Protein AF-A0A5J5S6F5-F1 (afdb_monomer)

Radius of gyration: 24.64 Å; Cα contacts (8 Å, |Δi|>4): 254; chains: 1; bounding box: 88×42×63 Å

Secondary structure (DSSP, 8-state):
----------------------PPPP----TTSHHHHHHHHHHHHS-HHHHHHHHS--B---EETTEE---B--EEETTT------HHHHTT-SB-TTT-PBPPSSS--EEE-HHHHHHHTTSS-HHHHHHTT-TT--S-HHHHHHHHHHHHHHHHHHTT-HHHHHHIIIIIIT-TT---SSHHHHHHHSHHHHHHHHHHHHHHHHHHHHHHHTS-HHHHHHTHHHHHHHHHHHHHHHHHHHHHHHHTTTS-HHHHHHHHHHHHHHHHHHT-

Mean predicted aligned error: 11.27 Å

pLDDT: mean 79.81, std 19.3, range [26.22, 96.88]

Nearest PDB structures (foldseek):
  4y32-assembly1_B-2  TM=2.565E-01  e=3.814E+00  Homo sapiens
  9ima-assembly1_A  TM=2.841E-01  e=5.193E+00  Homo sapiens
  4wnd-assembly1_A  TM=2.298E-01  e=2.802E+00  Homo sapiens
  6f09-assembly3_P  TM=2.539E-01  e=4.933E+00  Homo sapiens
  6y44-assembly1_A-2  TM=2.523E-01  e=6.060E+00  Homo sapiens

Organism: Gossypium barbadense (NCBI:txid3634)

InterPro domains:
  IPR013083 Zinc finger, RING/FYVE/PHD-type [G3DSA:3.30.40.10] (51-114)
  IPR044718 E3 ubiquitin-protein ligase HOS1 [PTHR47358] (17-271)

Solvent-accessible surface area (backbone atoms only — not comparable to full-atom values): 16143 Å² total; per-residue (Å²): 136,90,81,82,86,85,86,86,89,84,88,83,91,83,82,87,78,90,78,73,74,74,78,72,76,73,78,73,53,58,74,88,36,66,55,34,45,54,35,51,49,49,64,73,66,52,55,68,87,46,50,58,57,52,24,45,84,37,48,13,61,49,75,49,95,96,43,67,65,61,41,72,31,56,28,23,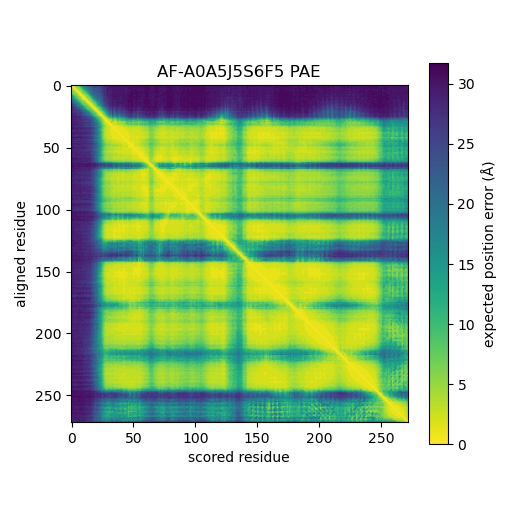29,67,72,73,65,50,45,39,38,25,80,76,51,50,78,77,47,61,47,40,85,83,79,58,52,64,52,62,89,73,89,81,36,63,40,75,31,67,58,52,37,27,36,75,29,43,70,37,64,59,70,61,60,54,66,75,66,49,84,81,79,67,86,52,71,67,56,54,28,52,53,40,45,47,47,51,51,50,43,23,55,76,68,76,38,48,64,60,56,43,45,38,46,61,67,45,36,60,35,88,81,74,77,55,92,50,69,60,59,37,47,70,40,33,54,63,54,57,54,52,44,52,54,52,52,50,52,51,50,53,55,52,50,52,55,49,69,75,45,55,72,81,55,38,63,74,38,46,71,56,52,53,50,49,51,52,45,49,51,51,53,45,53,43,48,55,51,53,59,64,71,45,79,87,61,67,67,70,66,51,51,56,48,52,52,51,47,53,52,45,54,57,60,70,75,109

Sequence (272 aa):
MEKHEINGPVYPSSSGSNGRTVRSPAHQPNFNSRAVQEALEHLASVDLSELFNEAKTEYCRATRDLRRCGRYVKYVLNSCGHASLCAECCQRCDLCPICRIPLASGNNRLQLRLFDECIDAGLISRRYGDIFQNKEDRDDPMNADVQRLYSFFDVSLENNLVSLVCHYVTDICMDETAVSSDAITALLLDEKVVKDWVKRKFKNITTELQQIYYLKVGEMEKSLCLLHKYSAYLASLSSILEVLESSFKGRPLAQLHDLHHLQESILKTKQV

Structure (mmCIF, N/CA/C/O backbone):
data_AF-A0A5J5S6F5-F1
#
_entry.id   AF-A0A5J5S6F5-F1
#
loop_
_atom_site.group_PDB
_atom_site.id
_atom_site.type_symbol
_atom_site.label_atom_id
_atom_site.label_alt_id
_atom_site.label_comp_id
_atom_site.label_asym_id
_atom_site.label_entity_id
_atom_site.label_seq_id
_atom_site.pdbx_PDB_ins_code
_atom_site.Cartn_x
_atom_site.Cartn_y
_atom_site.Cartn_z
_atom_site.occupancy
_atom_site.B_iso_or_equiv
_atom_site.auth_seq_id
_atom_site.auth_comp_id
_atom_site.auth_asym_id
_atom_site.auth_atom_id
_atom_site.pdbx_PDB_model_num
ATOM 1 N N . MET A 1 1 ? -70.159 3.761 -28.556 1.00 36.31 1 MET A N 1
ATOM 2 C CA . MET A 1 1 ? -68.829 4.281 -28.175 1.00 36.31 1 MET A CA 1
ATOM 3 C C . MET A 1 1 ? -68.754 4.238 -26.665 1.00 36.31 1 MET A C 1
ATOM 5 O O . MET A 1 1 ? -69.391 5.044 -26.001 1.00 36.31 1 MET A O 1
ATOM 9 N N . GLU A 1 2 ? -68.097 3.199 -26.162 1.00 33.22 2 GLU A N 1
ATOM 10 C CA . GLU A 1 2 ? -67.960 2.873 -24.744 1.00 33.22 2 GLU A CA 1
ATOM 11 C C . GLU A 1 2 ? -67.117 3.928 -24.012 1.00 33.22 2 GLU A C 1
ATOM 13 O O . GLU A 1 2 ? -66.059 4.337 -24.490 1.00 33.22 2 GLU A O 1
ATOM 18 N N . LYS A 1 3 ? -67.596 4.364 -22.845 1.00 32.88 3 LYS A N 1
ATOM 19 C CA . LYS A 1 3 ? -66.820 5.085 -21.834 1.00 32.88 3 LYS A CA 1
ATOM 20 C C . LYS A 1 3 ? -66.816 4.209 -20.588 1.00 32.88 3 LYS A C 1
ATOM 22 O O . LYS A 1 3 ? -67.867 4.018 -19.987 1.00 32.88 3 LYS A O 1
ATOM 27 N N . HIS A 1 4 ? -65.653 3.670 -20.244 1.00 34.34 4 HIS A N 1
ATOM 28 C CA . HIS A 1 4 ? -65.431 2.981 -18.978 1.00 34.34 4 HIS A CA 1
ATOM 29 C C . HIS A 1 4 ? -65.058 3.988 -17.880 1.00 34.34 4 HIS A C 1
ATOM 31 O O . HIS A 1 4 ? -64.278 4.914 -18.107 1.00 34.34 4 HIS A O 1
ATOM 37 N N . GLU A 1 5 ? -65.665 3.778 -16.712 1.00 35.16 5 GLU A N 1
ATOM 38 C CA . GLU A 1 5 ? -65.432 4.415 -15.408 1.00 35.16 5 GLU A CA 1
ATOM 39 C C . GLU A 1 5 ? -63.968 4.210 -14.937 1.00 35.16 5 GLU A C 1
ATOM 41 O O . GLU A 1 5 ? -63.253 3.383 -15.496 1.00 35.16 5 GLU A O 1
ATOM 46 N N . ILE A 1 6 ? -63.431 4.950 -13.954 1.00 36.12 6 ILE A N 1
ATOM 47 C CA . ILE A 1 6 ? -63.406 4.525 -12.537 1.00 36.12 6 ILE A CA 1
ATOM 48 C C . ILE A 1 6 ? -62.919 5.683 -11.623 1.00 36.12 6 ILE A C 1
ATOM 50 O O . ILE A 1 6 ? -61.866 6.273 -11.845 1.00 36.12 6 ILE A O 1
ATOM 54 N N . ASN A 1 7 ? -63.728 5.952 -10.591 1.00 33.31 7 ASN A N 1
ATOM 55 C CA . ASN A 1 7 ? -63.489 6.382 -9.195 1.00 33.31 7 ASN A CA 1
ATOM 56 C C . ASN A 1 7 ? -62.133 6.974 -8.721 1.00 33.31 7 ASN A C 1
ATOM 58 O O . ASN A 1 7 ? -61.094 6.321 -8.763 1.00 33.31 7 ASN A O 1
ATOM 62 N N . GLY A 1 8 ? -62.215 8.124 -8.033 1.00 29.28 8 GLY A N 1
ATOM 63 C CA . GLY A 1 8 ? -61.489 8.403 -6.768 1.00 29.28 8 GLY A CA 1
ATOM 64 C C . GLY A 1 8 ? -62.493 8.447 -5.590 1.00 29.28 8 GLY A C 1
ATOM 65 O O . GLY A 1 8 ? -63.655 8.122 -5.846 1.00 29.28 8 GLY A O 1
ATOM 66 N N . PRO A 1 9 ? -62.176 8.911 -4.352 1.00 41.16 9 PRO A N 1
ATOM 67 C CA . PRO A 1 9 ? -60.897 9.335 -3.739 1.00 41.16 9 PRO A CA 1
ATOM 68 C C . PRO A 1 9 ? -60.639 8.759 -2.297 1.00 41.16 9 PRO A C 1
ATOM 70 O O . PRO A 1 9 ? -61.436 7.974 -1.796 1.00 41.16 9 PRO A O 1
ATOM 73 N N . VAL A 1 10 ? -59.580 9.262 -1.614 1.00 29.80 10 VAL A N 1
ATOM 74 C CA . VAL A 1 10 ? -59.292 9.320 -0.136 1.00 29.80 10 VAL A CA 1
ATOM 75 C C . VAL A 1 10 ? -58.228 8.345 0.463 1.00 29.80 10 VAL A C 1
ATOM 77 O O . VAL A 1 10 ? -58.513 7.179 0.685 1.00 29.80 10 VAL A O 1
ATOM 80 N N . TYR A 1 11 ? -57.032 8.915 0.761 1.00 31.70 11 TYR A N 1
ATOM 81 C CA . TYR A 1 11 ? -56.017 8.757 1.862 1.00 31.70 11 TYR A CA 1
ATOM 82 C C . TYR A 1 11 ? -55.775 7.394 2.584 1.00 31.70 11 TYR A C 1
ATOM 84 O O . TYR A 1 11 ? -56.745 6.708 2.884 1.00 31.70 11 TYR A O 1
ATOM 92 N N . PRO A 1 12 ? -54.519 7.017 2.987 1.00 30.89 12 PRO A N 1
ATOM 93 C CA . PRO A 1 12 ? -53.763 7.727 4.045 1.00 30.89 12 PRO A CA 1
ATOM 94 C C . PRO A 1 12 ? -52.215 7.748 3.959 1.00 30.89 12 PRO A C 1
ATOM 96 O O . PRO A 1 12 ? -51.560 6.913 3.340 1.00 30.89 12 PRO A O 1
ATOM 99 N N . SER A 1 13 ? -51.625 8.701 4.686 1.00 39.12 13 SER A N 1
ATOM 100 C CA . SER A 1 13 ? -50.208 8.756 5.062 1.00 39.12 13 SER A CA 1
ATOM 101 C C . SER A 1 13 ? -49.802 7.531 5.890 1.00 39.12 13 SER A C 1
ATOM 103 O O . SER A 1 13 ? -50.490 7.193 6.851 1.00 39.12 13 SER A O 1
ATOM 105 N N . SER A 1 14 ? -48.660 6.904 5.595 1.00 30.67 14 SER A N 1
ATOM 106 C CA . SER A 1 14 ? -47.989 6.028 6.564 1.00 30.67 14 SER A CA 1
ATOM 107 C C . SER A 1 14 ? -46.482 5.908 6.342 1.00 30.67 14 SER A C 1
ATOM 109 O O . SER A 1 14 ? -45.956 5.862 5.234 1.00 30.67 14 SER A O 1
ATOM 111 N N . SER A 1 15 ? -45.828 5.928 7.493 1.00 30.50 15 SER A N 1
ATOM 112 C CA . SER A 1 15 ? -44.415 5.921 7.807 1.00 30.50 15 SER A CA 1
ATOM 113 C C . SER A 1 15 ? -43.695 4.616 7.462 1.00 30.50 15 SER A C 1
ATOM 115 O O . SER A 1 15 ? -44.260 3.540 7.603 1.00 30.50 15 SER A O 1
ATOM 117 N N . GLY A 1 16 ? -42.387 4.734 7.218 1.00 26.22 16 GLY A N 1
ATOM 118 C CA . GLY A 1 16 ? -41.387 3.808 7.755 1.00 26.22 16 GLY A CA 1
ATOM 119 C C . GLY A 1 16 ? -41.144 2.505 6.991 1.00 26.22 16 GLY A C 1
ATOM 120 O O . GLY A 1 16 ? -41.872 1.541 7.146 1.00 26.22 16 GLY A O 1
ATOM 121 N N . SER A 1 17 ? -39.988 2.418 6.333 1.00 29.58 17 SER A N 1
ATOM 122 C CA . SER A 1 17 ? -38.913 1.529 6.798 1.00 29.58 17 SER A CA 1
ATOM 123 C C . SER A 1 17 ? -37.670 1.759 5.941 1.00 29.58 17 SER A C 1
ATOM 125 O O . SER A 1 17 ? -37.588 1.300 4.802 1.00 29.58 17 SER A O 1
ATOM 127 N N . ASN A 1 18 ? -36.678 2.450 6.503 1.00 30.58 18 ASN A 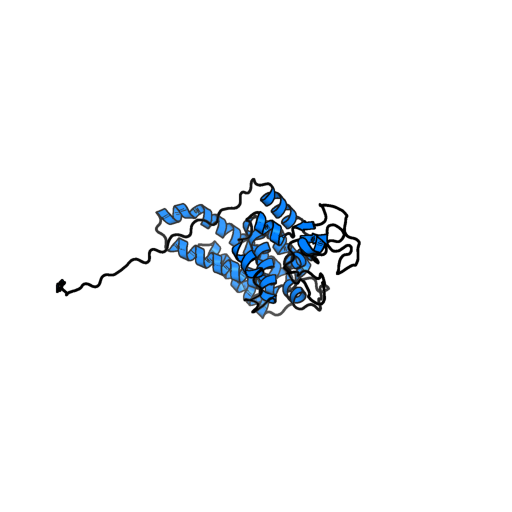N 1
ATOM 128 C CA . ASN A 1 18 ? -35.307 2.387 6.011 1.00 30.58 18 ASN A CA 1
ATOM 129 C C . ASN A 1 18 ? -34.773 0.978 6.294 1.00 30.58 18 ASN A C 1
ATOM 131 O O . ASN A 1 18 ? -34.094 0.744 7.292 1.00 30.58 18 ASN A O 1
ATOM 135 N N . GLY A 1 19 ? -35.096 0.034 5.414 1.00 28.14 19 GLY A N 1
ATOM 136 C CA . GLY A 1 19 ? -34.421 -1.251 5.334 1.00 28.14 19 GLY A CA 1
ATOM 137 C C . GLY A 1 19 ? -33.020 -1.036 4.776 1.00 28.14 19 GLY A C 1
ATOM 138 O O . GLY A 1 19 ? -32.766 -1.306 3.607 1.00 28.14 19 GLY A O 1
ATOM 139 N N . ARG A 1 20 ? -32.103 -0.511 5.597 1.00 34.47 20 ARG A N 1
ATOM 140 C CA . ARG A 1 20 ? -30.670 -0.624 5.322 1.00 34.47 20 ARG A CA 1
ATOM 141 C C . ARG A 1 20 ? -30.340 -2.109 5.408 1.00 34.47 20 ARG A C 1
ATOM 143 O O . ARG A 1 20 ? -30.185 -2.658 6.494 1.00 34.47 20 ARG A O 1
ATOM 150 N N . THR A 1 21 ? -30.275 -2.750 4.248 1.00 29.11 21 THR A N 1
ATOM 151 C CA . THR A 1 21 ? -29.628 -4.044 4.056 1.00 29.11 21 THR A CA 1
ATOM 152 C C . THR A 1 21 ? -28.298 -4.035 4.793 1.00 29.11 21 THR A C 1
ATOM 154 O O . THR A 1 21 ? -27.407 -3.242 4.476 1.00 29.11 21 THR A O 1
ATOM 157 N N . VAL A 1 22 ? -28.200 -4.906 5.796 1.00 31.80 22 VAL A N 1
ATOM 158 C CA . VAL A 1 22 ? -26.952 -5.315 6.433 1.00 31.80 22 VAL A CA 1
ATOM 159 C C . VAL A 1 22 ? -25.947 -5.575 5.313 1.00 31.80 22 VAL A C 1
ATOM 161 O O . VAL A 1 22 ? -26.209 -6.387 4.425 1.00 31.80 22 VAL A O 1
ATOM 164 N N . ARG A 1 23 ? -24.832 -4.831 5.304 1.00 33.69 23 ARG A N 1
ATOM 165 C CA . ARG A 1 23 ? -23.707 -5.104 4.404 1.00 33.69 23 ARG A CA 1
ATOM 166 C C . ARG A 1 23 ? -23.360 -6.582 4.566 1.00 33.69 23 ARG A C 1
ATOM 168 O O . ARG A 1 23 ? -22.991 -7.001 5.660 1.00 33.69 23 ARG A O 1
ATOM 175 N N . SER A 1 24 ? -23.487 -7.360 3.493 1.00 29.27 24 SER A N 1
ATOM 176 C CA . SER A 1 24 ? -22.908 -8.700 3.432 1.00 29.27 24 SER A CA 1
ATOM 177 C C . SER A 1 24 ? -21.438 -8.612 3.862 1.00 29.27 24 SER A C 1
ATOM 179 O O . SER A 1 24 ? -20.786 -7.616 3.514 1.00 29.27 24 SER A O 1
ATOM 181 N N . PRO A 1 25 ? -20.900 -9.596 4.605 1.00 39.78 25 PRO A N 1
ATOM 182 C CA . PRO A 1 25 ? -19.483 -9.596 4.932 1.00 39.78 25 PRO A CA 1
ATOM 183 C C . PRO A 1 25 ? -18.718 -9.501 3.615 1.00 39.78 25 PRO A C 1
ATOM 185 O O . PRO A 1 25 ? -19.010 -10.253 2.682 1.00 39.78 25 PRO A O 1
ATOM 188 N N . ALA A 1 26 ? -17.783 -8.556 3.509 1.00 52.00 26 ALA A N 1
ATOM 189 C CA . ALA A 1 26 ? -16.797 -8.610 2.440 1.00 52.00 26 ALA A CA 1
ATOM 190 C C . ALA A 1 26 ? -16.232 -10.037 2.435 1.00 52.00 26 ALA A C 1
ATOM 192 O O . ALA A 1 26 ? -15.874 -10.532 3.506 1.00 52.00 26 ALA A O 1
ATOM 193 N N . HIS A 1 27 ? -16.259 -10.716 1.282 1.00 55.97 27 HIS A N 1
ATOM 194 C CA . HIS A 1 27 ? -15.717 -12.066 1.144 1.00 55.97 27 HIS A CA 1
ATOM 195 C C . HIS A 1 27 ? -14.338 -12.092 1.803 1.00 55.97 27 HIS A C 1
ATOM 197 O O . HIS A 1 27 ? -13.428 -11.411 1.337 1.00 55.97 27 HIS A O 1
ATOM 203 N N . GLN A 1 28 ? -14.216 -12.797 2.931 1.00 68.94 28 GLN A N 1
ATOM 204 C CA . GLN A 1 28 ? -12.929 -12.919 3.596 1.00 68.94 28 GLN A CA 1
ATOM 205 C C . GLN A 1 28 ? -11.983 -13.666 2.651 1.00 68.94 28 GLN A C 1
ATOM 207 O O . GLN A 1 28 ? -12.412 -14.647 2.029 1.00 68.94 28 GLN A O 1
ATOM 212 N N . PRO A 1 29 ? -10.729 -13.210 2.506 1.00 78.94 29 PRO A N 1
ATOM 213 C CA . PRO A 1 29 ? -9.764 -13.890 1.661 1.00 78.94 29 PRO A CA 1
ATOM 214 C C . PRO A 1 29 ? -9.555 -15.319 2.167 1.00 78.94 29 PRO A C 1
ATOM 216 O O . PRO A 1 29 ? -9.569 -15.593 3.370 1.00 78.94 29 PRO A O 1
ATOM 219 N N . ASN A 1 30 ? -9.380 -16.257 1.238 1.00 85.56 30 ASN A N 1
ATOM 220 C CA . ASN A 1 30 ? -9.069 -17.632 1.596 1.00 85.56 30 ASN A CA 1
ATOM 221 C C . ASN A 1 30 ? -7.587 -17.722 1.980 1.00 85.56 30 ASN A C 1
ATOM 223 O O . ASN A 1 30 ? -6.736 -17.902 1.112 1.00 85.56 30 ASN A O 1
ATOM 227 N N . PHE A 1 31 ? -7.286 -17.624 3.275 1.00 85.31 31 PHE A N 1
ATOM 228 C CA . PHE A 1 31 ? -5.918 -17.689 3.809 1.00 85.31 31 PHE A CA 1
ATOM 229 C C . PHE A 1 31 ? -5.188 -19.015 3.545 1.00 85.31 31 PHE A C 1
ATOM 231 O O . PHE A 1 31 ? -3.964 -19.071 3.620 1.00 85.31 31 PHE A O 1
ATOM 238 N N . ASN A 1 32 ? -5.917 -20.073 3.179 1.00 87.88 32 ASN A N 1
ATOM 239 C CA . ASN A 1 32 ? -5.325 -21.342 2.749 1.00 87.88 32 ASN A CA 1
ATOM 240 C C . ASN A 1 32 ? -5.008 -21.369 1.247 1.00 87.88 32 ASN A C 1
ATOM 242 O O . ASN A 1 32 ? -4.489 -22.363 0.742 1.00 87.88 32 ASN A O 1
ATOM 246 N N . SER A 1 33 ? -5.369 -20.320 0.504 1.00 94.06 33 SER A N 1
ATOM 247 C CA . SER A 1 33 ? -5.043 -20.228 -0.912 1.00 94.06 33 SER A CA 1
ATOM 248 C C . SER A 1 33 ? -3.584 -19.836 -1.100 1.00 94.06 33 SER A C 1
ATOM 250 O O . SER A 1 33 ? -3.058 -18.955 -0.420 1.00 94.06 33 SER A O 1
ATOM 252 N N . ARG A 1 34 ? -2.958 -20.466 -2.094 1.00 93.69 34 ARG A N 1
ATOM 253 C CA . ARG A 1 34 ? -1.586 -20.170 -2.500 1.00 93.69 34 ARG A CA 1
ATOM 254 C C . ARG A 1 34 ? -1.394 -18.687 -2.839 1.00 93.69 34 ARG A C 1
ATOM 256 O O . ARG A 1 34 ? -0.420 -18.101 -2.401 1.00 93.69 34 ARG A O 1
ATOM 263 N N . ALA A 1 35 ? -2.363 -18.074 -3.522 1.00 92.88 35 ALA A N 1
ATOM 264 C CA . ALA A 1 35 ? -2.306 -16.661 -3.898 1.00 92.88 35 ALA A CA 1
ATOM 265 C C . ALA A 1 35 ? -2.219 -15.718 -2.684 1.00 92.88 35 ALA A C 1
ATOM 267 O O . ALA A 1 35 ? -1.455 -14.761 -2.709 1.00 92.88 35 ALA A O 1
ATOM 268 N N . VAL A 1 36 ? -2.970 -15.994 -1.609 1.00 94.75 36 VAL A N 1
ATOM 269 C CA . VAL A 1 36 ? -2.901 -15.189 -0.377 1.00 94.75 36 VAL A CA 1
ATOM 270 C C . VAL A 1 36 ? -1.560 -15.374 0.327 1.00 94.75 36 VAL A C 1
ATOM 272 O O . VAL A 1 36 ? -0.982 -14.394 0.784 1.00 94.75 36 VAL A O 1
ATOM 275 N N . GLN A 1 37 ? -1.056 -16.608 0.398 1.00 94.81 37 GLN A N 1
ATOM 276 C CA . GLN A 1 37 ? 0.232 -16.894 1.032 1.00 94.81 37 GLN A CA 1
ATOM 277 C C . GLN A 1 37 ? 1.390 -16.238 0.276 1.00 94.81 37 GLN A C 1
ATOM 279 O O . GLN A 1 37 ? 2.181 -15.539 0.896 1.00 94.81 37 GLN A O 1
ATOM 284 N N . GLU A 1 38 ? 1.436 -16.384 -1.051 1.00 95.25 38 GLU A N 1
ATOM 285 C CA . GLU A 1 38 ? 2.470 -15.779 -1.898 1.00 95.25 38 GLU A CA 1
ATOM 286 C C . GLU A 1 38 ? 2.435 -14.245 -1.829 1.00 95.25 38 GLU A C 1
ATOM 288 O O . GLU A 1 38 ? 3.484 -13.625 -1.682 1.00 95.25 38 GLU A O 1
ATOM 293 N N . ALA A 1 39 ? 1.250 -13.621 -1.851 1.00 96.44 39 ALA A N 1
ATOM 294 C CA . ALA A 1 39 ? 1.133 -12.165 -1.750 1.00 96.44 39 ALA A CA 1
ATOM 295 C C . ALA A 1 39 ? 1.558 -11.629 -0.370 1.00 96.44 39 ALA A C 1
ATOM 297 O O . ALA A 1 39 ? 2.207 -10.588 -0.285 1.00 96.44 39 ALA A O 1
ATOM 298 N N . LEU A 1 40 ? 1.209 -12.325 0.720 1.00 96.69 40 LEU A N 1
ATOM 299 C CA . LEU A 1 40 ? 1.629 -11.932 2.070 1.00 96.69 40 LEU A CA 1
ATOM 300 C C . LEU A 1 40 ? 3.122 -12.172 2.304 1.00 96.69 40 LEU A C 1
ATOM 302 O O . LEU A 1 40 ? 3.758 -11.354 2.961 1.00 96.69 40 LEU A O 1
ATOM 306 N N . GLU A 1 41 ? 3.678 -13.261 1.771 1.00 96.38 41 GLU A N 1
ATOM 307 C CA . GLU A 1 41 ? 5.116 -13.532 1.820 1.00 96.38 41 GLU A CA 1
ATOM 308 C C . GLU A 1 41 ? 5.887 -12.466 1.042 1.00 96.38 41 GLU A C 1
ATOM 310 O O . GLU A 1 41 ? 6.808 -11.869 1.593 1.00 96.38 41 GLU A O 1
ATOM 315 N N . HIS A 1 42 ? 5.446 -12.146 -0.178 1.00 95.75 42 HIS A N 1
ATOM 316 C CA . HIS A 1 42 ? 6.048 -11.087 -0.981 1.00 95.75 42 HIS A CA 1
ATOM 317 C C . HIS A 1 42 ? 5.953 -9.726 -0.282 1.00 95.75 42 HIS A C 1
ATOM 319 O O . HIS A 1 42 ? 6.958 -9.026 -0.197 1.00 95.75 42 HIS A O 1
ATOM 325 N N . LEU A 1 43 ? 4.798 -9.373 0.299 1.00 96.88 43 LEU A N 1
ATOM 326 C CA . LEU A 1 43 ? 4.663 -8.150 1.096 1.00 96.88 43 LEU A CA 1
ATOM 327 C C . LEU A 1 43 ? 5.611 -8.150 2.302 1.00 96.88 43 LEU A C 1
ATOM 329 O O . LEU A 1 43 ? 6.220 -7.129 2.587 1.00 96.88 43 LEU A O 1
ATOM 333 N N . ALA A 1 44 ? 5.758 -9.273 3.004 1.00 95.19 44 ALA A N 1
ATOM 334 C CA . ALA A 1 44 ? 6.630 -9.372 4.172 1.00 95.19 44 ALA A CA 1
ATOM 335 C C . ALA A 1 44 ? 8.129 -9.320 3.825 1.00 95.19 44 ALA A C 1
ATOM 337 O O . ALA A 1 44 ? 8.924 -8.911 4.670 1.00 95.19 44 ALA A O 1
ATOM 338 N N . SER A 1 45 ? 8.517 -9.739 2.615 1.00 94.75 45 SER A N 1
ATOM 339 C CA . SER A 1 45 ? 9.911 -9.779 2.155 1.00 94.75 45 SER A CA 1
ATOM 340 C C . SER A 1 45 ? 10.300 -8.642 1.208 1.00 94.75 45 SER A C 1
ATOM 342 O O . SER A 1 45 ? 11.432 -8.631 0.724 1.00 94.75 45 SER A O 1
ATOM 344 N N . VAL A 1 46 ? 9.373 -7.740 0.874 1.00 94.38 46 VAL A N 1
ATOM 345 C CA . VAL A 1 46 ? 9.636 -6.635 -0.053 1.00 94.38 46 VAL A CA 1
ATOM 346 C C . VAL A 1 46 ? 10.703 -5.706 0.524 1.00 94.38 46 VAL A C 1
ATOM 348 O O . VAL A 1 46 ? 10.703 -5.401 1.719 1.00 94.38 46 VAL A O 1
ATOM 351 N N . ASP A 1 47 ? 11.607 -5.236 -0.332 1.00 91.56 47 ASP A N 1
ATOM 352 C CA . ASP A 1 47 ? 12.499 -4.141 0.035 1.00 91.56 47 ASP A CA 1
ATOM 353 C C . ASP A 1 47 ? 11.648 -2.888 0.290 1.00 91.56 47 ASP A C 1
ATOM 355 O O . ASP A 1 47 ? 10.818 -2.499 -0.535 1.00 91.56 47 ASP A O 1
ATOM 359 N N . LEU A 1 48 ? 11.827 -2.248 1.444 1.00 89.19 48 LEU A N 1
ATOM 360 C CA . LEU A 1 48 ? 11.050 -1.068 1.823 1.00 89.19 48 LEU A CA 1
ATOM 361 C C . LEU A 1 48 ? 11.270 0.097 0.852 1.00 89.19 48 LEU A C 1
ATOM 363 O O . LEU A 1 48 ? 10.347 0.883 0.626 1.00 89.19 48 LEU A O 1
ATOM 367 N N . SER A 1 49 ? 12.450 0.164 0.226 1.00 85.31 49 SER A N 1
ATOM 368 C CA . SER A 1 49 ? 12.749 1.128 -0.836 1.00 85.31 49 SER A CA 1
ATOM 369 C C . SER A 1 49 ? 11.983 0.844 -2.134 1.00 85.31 49 SER A C 1
ATOM 371 O O . SER A 1 49 ? 11.791 1.741 -2.948 1.00 85.31 49 SER A O 1
ATOM 373 N N . GLU A 1 50 ? 11.457 -0.367 -2.310 1.00 89.44 50 GLU A N 1
ATOM 374 C CA . GLU A 1 50 ? 10.600 -0.733 -3.437 1.00 89.44 50 GLU A CA 1
ATOM 375 C C . GLU A 1 50 ? 9.106 -0.670 -3.085 1.00 89.44 50 GLU A C 1
ATOM 377 O O . GLU A 1 50 ? 8.266 -0.596 -3.981 1.00 89.44 50 GLU A O 1
ATOM 382 N N . LEU A 1 51 ? 8.729 -0.610 -1.802 1.00 92.38 51 LEU A N 1
ATOM 383 C CA . LEU A 1 51 ? 7.319 -0.557 -1.394 1.00 92.38 51 LEU A CA 1
ATOM 384 C C . LEU A 1 51 ? 6.602 0.697 -1.923 1.00 92.38 51 LEU A C 1
ATOM 386 O O . LEU A 1 51 ? 5.456 0.619 -2.379 1.00 92.38 51 LEU A O 1
ATOM 390 N N . PHE A 1 52 ? 7.267 1.858 -1.910 1.00 89.94 52 PHE A N 1
ATOM 391 C CA . PHE A 1 52 ? 6.688 3.065 -2.506 1.00 89.94 52 PHE A CA 1
ATOM 392 C C . PHE A 1 52 ? 6.649 2.977 -4.038 1.00 89.94 52 PHE A C 1
ATOM 394 O O . PHE A 1 52 ? 5.719 3.508 -4.650 1.00 89.94 52 PHE A O 1
ATOM 401 N N . ASN A 1 53 ? 7.608 2.283 -4.667 1.00 89.38 53 ASN A N 1
ATOM 402 C CA . ASN A 1 53 ? 7.563 2.013 -6.102 1.00 89.38 53 ASN A CA 1
ATOM 403 C C . ASN A 1 53 ? 6.350 1.145 -6.422 1.00 89.38 53 ASN A C 1
ATOM 405 O O . ASN A 1 53 ? 5.596 1.506 -7.318 1.00 89.38 53 ASN A O 1
ATOM 409 N N . GLU A 1 54 ? 6.092 0.081 -5.657 1.00 93.56 54 GLU A N 1
ATOM 410 C CA . GLU A 1 54 ? 4.898 -0.771 -5.756 1.00 93.56 54 GLU A CA 1
ATOM 411 C C . GLU A 1 54 ? 3.589 0.005 -5.556 1.00 93.56 54 GLU A C 1
ATOM 413 O O . GLU A 1 54 ? 2.605 -0.236 -6.263 1.00 93.56 54 GLU A O 1
ATOM 418 N N . ALA A 1 55 ? 3.579 0.996 -4.661 1.00 92.06 55 ALA A N 1
ATOM 419 C CA . ALA A 1 55 ? 2.438 1.890 -4.490 1.00 92.06 55 ALA A CA 1
ATOM 420 C C . ALA A 1 55 ? 2.246 2.839 -5.686 1.00 92.06 55 ALA A C 1
ATOM 422 O O . ALA A 1 55 ? 1.109 3.164 -6.029 1.00 92.06 55 ALA A O 1
ATOM 423 N N . LYS A 1 56 ? 3.326 3.254 -6.358 1.00 90.50 56 LYS A N 1
ATOM 424 C CA . LYS A 1 56 ? 3.271 4.197 -7.480 1.00 90.50 56 LYS A CA 1
ATOM 425 C C . LYS A 1 56 ? 2.557 3.608 -8.698 1.00 90.50 56 LYS A C 1
ATOM 427 O O . LYS A 1 56 ? 2.836 2.500 -9.182 1.00 90.50 56 LYS A O 1
ATOM 432 N N . THR A 1 57 ? 1.623 4.382 -9.237 1.00 88.88 57 THR A N 1
ATOM 433 C CA . THR A 1 57 ? 0.863 4.039 -10.434 1.00 88.88 57 THR A CA 1
ATOM 434 C C . THR A 1 57 ? 1.713 4.279 -11.675 1.00 88.88 57 THR A C 1
ATOM 436 O O . THR A 1 57 ? 1.976 5.415 -12.067 1.00 88.88 57 THR A O 1
ATOM 439 N N . GLU A 1 58 ? 2.087 3.196 -12.354 1.00 90.31 58 GLU A N 1
ATOM 440 C CA . GLU A 1 58 ? 2.848 3.269 -13.598 1.00 90.31 58 GLU A CA 1
ATOM 441 C C . GLU A 1 58 ? 1.959 3.083 -14.830 1.00 90.31 58 GLU A C 1
ATOM 443 O O . GLU A 1 58 ? 0.964 2.348 -14.835 1.00 90.31 58 GLU A O 1
ATOM 448 N N . TYR A 1 59 ? 2.346 3.757 -15.913 1.00 90.88 59 TYR A N 1
ATOM 449 C CA . TYR A 1 59 ? 1.621 3.745 -17.178 1.00 90.88 59 TYR A CA 1
ATOM 450 C C . TYR A 1 59 ? 2.513 3.286 -18.320 1.00 90.88 59 TYR A C 1
ATOM 452 O O . TYR A 1 59 ? 3.692 3.624 -18.410 1.00 90.88 59 TYR A O 1
ATOM 460 N N . CYS A 1 60 ? 1.908 2.551 -19.249 1.00 92.50 60 CYS A N 1
ATOM 461 C CA . CYS A 1 60 ? 2.594 1.946 -20.371 1.00 92.50 60 CYS A CA 1
ATOM 462 C C . CYS A 1 60 ? 3.257 3.026 -21.229 1.00 92.50 60 CYS A C 1
ATOM 464 O O . CYS A 1 60 ? 2.586 3.894 -21.803 1.00 92.50 60 CYS A O 1
ATOM 466 N N . ARG A 1 61 ? 4.582 2.921 -21.346 1.00 91.88 61 ARG A N 1
ATOM 467 C CA . ARG A 1 61 ? 5.452 3.870 -22.050 1.00 91.88 61 ARG A CA 1
ATOM 468 C C . ARG A 1 61 ? 5.670 3.505 -23.516 1.00 91.88 61 ARG A C 1
ATOM 470 O O . ARG A 1 61 ? 6.408 4.200 -24.208 1.00 91.88 61 ARG A O 1
ATOM 477 N N . ALA A 1 62 ? 5.016 2.451 -24.008 1.00 89.94 62 ALA A N 1
ATOM 478 C CA . ALA A 1 62 ? 5.066 2.089 -25.417 1.00 89.94 62 ALA A CA 1
ATOM 479 C C . ALA A 1 62 ? 4.559 3.245 -26.293 1.00 89.94 62 ALA A C 1
ATOM 481 O O . ALA A 1 62 ? 3.424 3.721 -26.150 1.00 89.94 62 ALA A O 1
ATOM 482 N N . THR A 1 63 ? 5.409 3.673 -27.218 1.00 81.19 63 THR A N 1
ATOM 483 C CA . THR A 1 63 ? 5.086 4.633 -28.272 1.00 81.19 63 THR A CA 1
ATOM 484 C C . THR A 1 63 ? 4.705 3.869 -29.532 1.00 81.19 63 THR A C 1
ATOM 486 O O . THR A 1 63 ? 5.530 3.125 -30.060 1.00 81.19 63 THR A O 1
ATOM 489 N N . ARG A 1 64 ? 3.480 4.051 -30.034 1.00 65.25 64 ARG A N 1
ATOM 490 C CA . ARG A 1 64 ? 3.068 3.525 -31.341 1.00 65.25 64 ARG A CA 1
ATOM 491 C C . ARG A 1 64 ? 2.497 4.663 -32.174 1.00 65.25 64 ARG A C 1
ATOM 493 O O . ARG A 1 64 ? 1.595 5.338 -31.694 1.00 65.25 64 ARG A O 1
ATOM 500 N N . ASP A 1 65 ? 3.007 4.875 -33.385 1.00 58.78 65 ASP A N 1
ATOM 501 C CA . ASP A 1 65 ? 2.429 5.784 -34.391 1.00 58.78 65 ASP A CA 1
ATOM 502 C C . ASP A 1 65 ? 1.939 7.126 -33.804 1.00 58.78 65 ASP A C 1
ATOM 504 O O . ASP A 1 65 ? 0.773 7.497 -33.927 1.00 58.78 65 ASP A O 1
ATOM 508 N N . LEU A 1 66 ? 2.829 7.822 -33.081 1.00 54.81 66 LEU A N 1
ATOM 509 C CA . LEU A 1 66 ? 2.596 9.125 -32.428 1.00 54.81 66 LEU A CA 1
ATOM 510 C C . LEU A 1 66 ? 1.591 9.140 -31.254 1.00 54.81 66 LEU A C 1
ATOM 512 O O . LEU A 1 66 ? 1.429 10.178 -30.614 1.00 54.81 66 LEU A O 1
ATOM 516 N N . ARG A 1 67 ? 0.967 8.010 -30.890 1.00 69.31 67 ARG A N 1
ATOM 517 C CA . ARG A 1 67 ? 0.118 7.885 -29.690 1.00 69.31 67 ARG A CA 1
ATOM 518 C C . ARG A 1 67 ? 0.794 7.012 -28.628 1.00 69.31 67 ARG A C 1
ATOM 520 O O . ARG A 1 67 ? 1.185 5.871 -28.872 1.00 69.31 67 ARG A O 1
ATOM 527 N N . ARG A 1 68 ? 0.926 7.541 -27.408 1.00 77.94 68 ARG A N 1
ATOM 528 C CA . ARG A 1 68 ? 1.354 6.748 -26.242 1.00 77.94 68 ARG A CA 1
ATOM 529 C C . ARG A 1 68 ? 0.218 5.814 -25.830 1.00 77.94 68 ARG A C 1
ATOM 531 O O . ARG A 1 68 ? -0.929 6.251 -25.765 1.00 77.94 68 ARG A O 1
ATOM 538 N N . CYS A 1 69 ? 0.535 4.553 -25.531 1.00 88.56 69 CYS A N 1
ATOM 539 C CA . CYS A 1 69 ? -0.451 3.596 -25.019 1.00 88.56 69 CYS A CA 1
ATOM 540 C C . CYS A 1 69 ? -1.088 4.116 -23.720 1.00 88.56 69 CYS A C 1
ATOM 542 O O . CYS A 1 69 ? -2.310 4.252 -23.628 1.00 88.56 69 CYS A O 1
ATOM 544 N N . GLY A 1 70 ? -0.258 4.452 -22.726 1.00 85.75 70 GLY A N 1
ATOM 545 C CA . GLY A 1 70 ? -0.703 5.102 -21.492 1.00 85.75 70 GLY A CA 1
ATOM 546 C C . GLY A 1 70 ? -1.783 4.327 -20.730 1.00 85.75 70 GLY A C 1
ATOM 547 O O . GLY A 1 70 ? -2.616 4.945 -20.070 1.00 85.75 70 GLY A O 1
ATOM 548 N N . ARG A 1 71 ? -1.844 2.998 -20.885 1.00 88.31 71 ARG A N 1
ATOM 549 C CA . ARG A 1 71 ? -2.659 2.113 -20.038 1.00 88.31 71 ARG A CA 1
ATOM 550 C C . ARG A 1 71 ? -1.926 1.836 -18.733 1.00 88.31 71 ARG A C 1
ATOM 552 O O . ARG A 1 71 ? -0.700 1.785 -18.748 1.00 88.31 71 ARG A O 1
ATOM 559 N N . TYR A 1 72 ? -2.668 1.619 -17.653 1.00 88.56 72 TYR A N 1
ATOM 560 C CA . TYR A 1 72 ? -2.105 1.193 -16.374 1.00 88.56 72 TYR A CA 1
ATOM 561 C C . TYR A 1 72 ? -1.265 -0.087 -16.528 1.00 88.56 72 TYR A C 1
ATOM 563 O O . TYR A 1 72 ? -1.616 -0.984 -17.306 1.00 88.56 72 TYR A O 1
ATOM 571 N N . VAL A 1 73 ? -0.142 -0.150 -15.816 1.00 92.44 73 VAL A N 1
ATOM 572 C CA . VAL A 1 73 ? 0.790 -1.277 -15.837 1.00 92.44 73 VAL A CA 1
ATOM 573 C C . VAL A 1 73 ? 0.654 -2.082 -14.550 1.00 92.44 73 VAL A C 1
ATOM 575 O O . VAL A 1 73 ? 1.042 -1.626 -13.479 1.00 92.44 73 VAL A O 1
ATOM 578 N N . LYS A 1 74 ? 0.139 -3.306 -14.699 1.00 93.19 74 LYS A N 1
ATOM 579 C CA . LYS A 1 74 ? -0.024 -4.291 -13.616 1.00 93.19 74 LYS A CA 1
ATOM 580 C C . LYS A 1 74 ? 1.205 -5.159 -13.372 1.00 93.19 74 LYS A C 1
ATOM 582 O O . LYS A 1 74 ? 1.226 -5.942 -12.436 1.00 93.19 74 LYS A O 1
ATOM 587 N N . TYR A 1 75 ? 2.189 -5.088 -14.265 1.00 94.06 75 TYR A N 1
ATOM 588 C CA . TYR A 1 75 ? 3.273 -6.058 -14.333 1.00 94.06 75 TYR A CA 1
ATOM 589 C C . TYR A 1 75 ? 4.630 -5.370 -14.404 1.00 94.06 75 TYR A C 1
ATOM 591 O O . TYR A 1 75 ? 4.777 -4.349 -15.079 1.00 94.06 75 TYR A O 1
ATOM 599 N N . VAL A 1 76 ? 5.634 -5.975 -13.788 1.00 94.38 76 VAL A N 1
ATOM 600 C CA . VAL A 1 76 ? 7.044 -5.647 -14.001 1.00 94.38 76 VAL A CA 1
ATOM 601 C C . VAL A 1 76 ? 7.644 -6.554 -15.066 1.00 94.38 76 VAL A C 1
ATOM 603 O O . VAL A 1 76 ? 7.201 -7.682 -15.281 1.00 94.38 76 VAL A O 1
ATOM 606 N N . LEU A 1 77 ? 8.651 -6.045 -15.775 1.00 94.44 77 LEU A N 1
ATOM 607 C CA . LEU A 1 77 ? 9.415 -6.835 -16.735 1.00 94.44 77 LEU A CA 1
ATOM 608 C C . LEU A 1 77 ? 10.429 -7.716 -16.001 1.00 94.44 77 LEU A C 1
ATOM 610 O O . LEU A 1 77 ? 11.344 -7.188 -15.374 1.00 94.44 77 LEU A O 1
ATOM 614 N N . ASN A 1 78 ? 10.360 -9.035 -16.177 1.00 93.19 78 ASN A N 1
ATOM 615 C CA . ASN A 1 78 ? 11.274 -9.978 -15.509 1.00 93.19 78 ASN A CA 1
ATOM 616 C C . ASN A 1 78 ? 12.755 -9.730 -15.845 1.00 93.19 78 ASN A C 1
ATOM 618 O O . ASN A 1 78 ? 13.640 -10.064 -15.069 1.00 93.19 78 ASN A O 1
ATOM 622 N N . SER A 1 79 ? 13.039 -9.131 -17.005 1.00 92.56 79 SER A N 1
ATOM 623 C CA . SER A 1 79 ? 14.403 -8.823 -17.443 1.00 92.56 79 SER A CA 1
ATOM 624 C C . SER A 1 79 ? 15.076 -7.703 -16.647 1.00 92.56 79 SER A C 1
ATOM 626 O O . SER A 1 79 ? 16.298 -7.598 -16.684 1.00 92.56 79 SER A O 1
ATOM 628 N N . CYS A 1 80 ? 14.309 -6.799 -16.027 1.00 93.12 80 CYS A N 1
ATOM 629 C CA . CYS A 1 80 ? 14.878 -5.592 -15.417 1.00 93.12 80 CYS A CA 1
ATOM 630 C C . CYS A 1 80 ? 14.052 -4.943 -14.296 1.00 93.12 80 CYS A C 1
ATOM 632 O O . CYS A 1 80 ? 14.384 -3.829 -13.908 1.00 93.12 80 CYS A O 1
ATOM 634 N N . GLY A 1 81 ? 12.953 -5.549 -13.844 1.00 92.31 81 GLY A N 1
ATOM 635 C CA . GLY A 1 81 ? 12.097 -5.033 -12.768 1.00 92.31 81 GLY A CA 1
ATOM 636 C C . GLY A 1 81 ? 11.223 -3.824 -13.130 1.00 92.31 81 GLY A C 1
ATOM 637 O O . GLY A 1 81 ? 10.359 -3.435 -12.361 1.00 92.31 81 GLY A O 1
ATOM 638 N N . HIS A 1 82 ? 11.372 -3.222 -14.313 1.00 94.00 82 HIS A N 1
ATOM 639 C CA . HIS A 1 82 ? 10.635 -1.999 -14.643 1.00 94.00 82 HIS A CA 1
ATOM 640 C C . HIS A 1 82 ? 9.161 -2.249 -14.999 1.00 94.00 82 HIS A C 1
ATOM 642 O O . HIS A 1 82 ? 8.860 -2.930 -15.986 1.00 94.00 82 HIS A O 1
ATOM 648 N N . ALA A 1 83 ? 8.243 -1.564 -14.314 1.00 94.44 83 ALA A N 1
ATOM 649 C CA . ALA A 1 83 ? 6.821 -1.470 -14.662 1.00 94.44 83 ALA A CA 1
ATOM 650 C C . ALA A 1 83 ? 6.576 -0.491 -15.832 1.00 94.44 83 ALA A C 1
ATOM 652 O O . ALA A 1 83 ? 5.975 0.569 -15.692 1.00 94.44 83 ALA A O 1
ATOM 653 N N . SER A 1 84 ? 7.074 -0.822 -17.025 1.00 93.69 84 SER A N 1
ATOM 654 C CA . SER A 1 84 ? 7.120 0.122 -18.161 1.00 93.69 84 SER A CA 1
ATOM 655 C C . SER A 1 84 ? 6.169 -0.193 -19.320 1.00 93.69 84 SER A C 1
ATOM 657 O O . SER A 1 84 ? 5.913 0.674 -20.164 1.00 93.69 84 SER A O 1
ATOM 659 N N . LEU A 1 85 ? 5.635 -1.415 -19.388 1.00 93.62 85 LEU A N 1
ATOM 660 C CA . LEU A 1 85 ? 4.828 -1.914 -20.503 1.00 93.62 85 LEU A CA 1
ATOM 661 C C . LEU A 1 85 ? 3.598 -2.665 -19.985 1.00 93.62 85 LEU A C 1
ATOM 663 O O . LEU A 1 85 ? 3.697 -3.475 -19.072 1.00 93.62 85 LEU A O 1
ATOM 667 N N . CYS A 1 86 ? 2.436 -2.445 -20.606 1.00 92.25 86 CYS A N 1
ATOM 668 C CA . CYS A 1 86 ? 1.276 -3.309 -20.373 1.00 92.25 86 CYS A CA 1
ATOM 669 C C . CYS A 1 86 ? 1.459 -4.671 -21.070 1.00 92.25 86 CYS A C 1
ATOM 671 O O . CYS A 1 86 ? 2.273 -4.792 -21.990 1.00 92.25 86 CYS A O 1
ATOM 673 N N . ALA A 1 87 ? 0.653 -5.668 -20.687 1.00 91.06 87 ALA A N 1
ATOM 674 C CA . ALA A 1 87 ? 0.748 -7.035 -21.210 1.00 91.06 87 ALA A CA 1
ATOM 675 C C . ALA A 1 87 ? 0.724 -7.108 -22.748 1.00 91.06 87 ALA A C 1
ATOM 677 O O . ALA A 1 87 ? 1.544 -7.797 -23.350 1.00 91.06 87 ALA A O 1
ATOM 678 N N . GLU A 1 88 ? -0.150 -6.333 -23.396 1.00 90.94 88 GLU A N 1
ATOM 679 C CA . GLU A 1 88 ? -0.238 -6.283 -24.861 1.00 90.94 88 GLU A CA 1
ATOM 680 C C . GLU A 1 88 ? 0.990 -5.640 -25.517 1.00 90.94 88 GLU A C 1
ATOM 682 O O . GLU A 1 88 ? 1.474 -6.120 -26.541 1.00 90.94 88 GLU A O 1
ATOM 687 N N . CYS A 1 89 ? 1.502 -4.540 -24.957 1.00 91.19 89 CYS A N 1
ATOM 688 C CA . CYS A 1 89 ? 2.654 -3.845 -25.529 1.00 91.19 89 CYS A CA 1
ATOM 689 C C . CYS A 1 89 ? 3.961 -4.605 -25.290 1.00 91.19 89 CYS A C 1
ATOM 691 O O . CYS A 1 89 ? 4.833 -4.559 -26.150 1.00 91.19 89 CYS A O 1
ATOM 693 N N . CYS A 1 90 ? 4.078 -5.343 -24.182 1.00 91.19 90 CYS A N 1
ATOM 694 C CA . CYS A 1 90 ? 5.229 -6.202 -23.908 1.00 91.19 90 CYS A CA 1
ATOM 695 C C . CYS A 1 90 ? 5.475 -7.196 -25.050 1.00 91.19 90 CYS A C 1
ATOM 697 O O . CYS A 1 90 ? 6.611 -7.362 -25.476 1.00 91.19 90 CYS A O 1
ATOM 699 N N . GLN A 1 91 ? 4.412 -7.758 -25.637 1.00 88.81 91 GLN A N 1
ATOM 700 C CA . GLN A 1 91 ? 4.525 -8.701 -26.755 1.00 88.81 91 GLN A CA 1
ATOM 701 C C . GLN A 1 91 ? 5.084 -8.091 -28.046 1.00 88.81 91 GLN A C 1
ATOM 703 O O . GLN A 1 91 ? 5.536 -8.823 -28.918 1.00 88.81 91 GLN A O 1
ATOM 708 N N . ARG A 1 92 ? 5.048 -6.762 -28.182 1.00 87.62 92 ARG A N 1
ATOM 709 C CA . ARG A 1 92 ? 5.400 -6.042 -29.418 1.00 87.62 92 ARG A CA 1
ATOM 710 C C . ARG A 1 92 ? 6.680 -5.223 -29.284 1.00 87.62 92 ARG A C 1
ATOM 712 O O . ARG A 1 92 ? 7.083 -4.574 -30.242 1.00 87.62 92 ARG A O 1
ATOM 719 N N . CYS A 1 93 ? 7.264 -5.193 -28.092 1.00 88.06 93 CYS A N 1
ATOM 720 C CA . CYS A 1 93 ? 8.514 -4.508 -27.820 1.00 88.06 93 CYS A CA 1
ATOM 721 C C . CYS A 1 93 ? 9.620 -5.542 -27.624 1.00 88.06 93 CYS A C 1
ATOM 723 O O . CYS A 1 93 ? 9.397 -6.577 -26.998 1.00 88.06 93 CYS A O 1
ATOM 725 N N . ASP A 1 94 ? 10.820 -5.214 -28.093 1.00 90.38 94 ASP A N 1
ATOM 726 C CA . ASP A 1 94 ? 12.011 -6.049 -27.895 1.00 90.38 94 ASP A CA 1
ATOM 727 C C . ASP A 1 94 ? 12.900 -5.520 -26.766 1.00 90.38 94 ASP A C 1
ATOM 729 O O . ASP A 1 94 ? 13.672 -6.269 -26.176 1.00 90.38 94 ASP A O 1
ATOM 733 N N . LEU A 1 95 ? 12.766 -4.232 -26.430 1.00 91.94 95 LEU A N 1
ATOM 734 C CA . LEU A 1 95 ? 13.560 -3.543 -25.415 1.00 91.94 95 LEU A CA 1
ATOM 735 C C . LEU A 1 95 ? 12.654 -2.859 -24.386 1.00 91.94 95 LEU A C 1
ATOM 737 O O . LEU A 1 95 ? 11.580 -2.352 -24.723 1.00 91.94 95 LEU A O 1
ATOM 741 N N . CYS A 1 96 ? 13.127 -2.768 -23.143 1.00 93.19 96 CYS A N 1
ATOM 742 C CA . CYS A 1 96 ? 12.494 -1.936 -22.122 1.00 93.19 96 CYS A CA 1
ATOM 743 C C . CYS A 1 96 ? 12.529 -0.442 -22.530 1.00 93.19 96 CYS A C 1
ATOM 745 O O . CYS A 1 96 ? 13.611 0.083 -22.808 1.00 93.19 96 CYS A O 1
ATOM 747 N N . PRO A 1 97 ? 11.397 0.291 -22.513 1.00 92.19 97 PRO A N 1
ATOM 748 C CA . PRO A 1 97 ? 11.366 1.725 -22.820 1.00 92.19 97 PRO A CA 1
ATOM 749 C C . PRO A 1 97 ? 12.151 2.609 -21.843 1.00 92.19 97 PRO A C 1
ATOM 751 O O . PRO A 1 97 ? 12.453 3.748 -22.187 1.00 92.19 97 PRO A O 1
ATOM 754 N N . ILE A 1 98 ? 12.438 2.112 -20.634 1.00 92.50 98 ILE A N 1
ATOM 755 C CA . ILE A 1 98 ? 13.156 2.857 -19.591 1.00 92.50 98 ILE A CA 1
ATOM 756 C C . ILE A 1 98 ? 14.662 2.619 -19.718 1.00 92.50 98 ILE A C 1
ATOM 758 O O . ILE A 1 98 ? 15.408 3.546 -20.011 1.00 92.50 98 ILE A O 1
ATOM 762 N N . CYS A 1 99 ? 15.109 1.372 -19.556 1.00 95.06 99 CYS A N 1
ATOM 763 C CA . CYS A 1 99 ? 16.534 1.042 -19.463 1.00 95.06 99 CYS A CA 1
ATOM 764 C C . CYS A 1 99 ? 17.131 0.399 -20.722 1.00 95.06 99 CYS A C 1
ATOM 766 O O . CYS A 1 99 ? 18.311 0.071 -20.731 1.00 95.06 99 CYS A O 1
ATOM 768 N N . ARG A 1 100 ? 16.332 0.180 -21.777 1.00 94.00 100 ARG A N 1
ATOM 769 C CA . ARG A 1 100 ? 16.749 -0.449 -23.048 1.00 94.00 100 ARG A CA 1
ATOM 770 C C . ARG A 1 100 ? 17.276 -1.890 -22.940 1.00 94.00 100 ARG A C 1
ATOM 772 O O . ARG A 1 100 ? 17.708 -2.425 -23.954 1.00 94.00 100 ARG A O 1
ATOM 779 N N . ILE A 1 101 ? 17.196 -2.542 -21.777 1.00 95.12 101 ILE A N 1
ATOM 780 C CA . ILE A 1 101 ? 17.548 -3.965 -21.621 1.00 95.12 101 ILE A CA 1
ATOM 781 C C . ILE A 1 101 ? 16.636 -4.829 -22.519 1.00 95.12 101 ILE A C 1
ATOM 783 O O . ILE A 1 101 ? 15.422 -4.573 -22.548 1.00 95.12 101 ILE A O 1
ATOM 787 N N . PRO A 1 102 ? 17.185 -5.827 -23.245 1.00 93.00 102 PRO A N 1
ATOM 788 C CA . PRO A 1 102 ? 16.399 -6.756 -24.048 1.00 93.00 102 PRO A CA 1
ATOM 789 C C . PRO A 1 102 ? 15.389 -7.538 -23.215 1.00 93.00 102 PRO A C 1
ATOM 791 O O . PRO A 1 102 ? 15.691 -8.034 -22.130 1.00 93.00 102 PRO A O 1
ATOM 794 N N . LEU A 1 103 ? 14.179 -7.658 -23.742 1.00 90.62 103 LEU A N 1
ATOM 795 C CA . LEU A 1 103 ? 13.114 -8.414 -23.106 1.00 90.62 103 LEU A CA 1
ATOM 796 C C . LEU A 1 103 ? 13.287 -9.906 -23.408 1.00 90.62 103 LEU A C 1
ATOM 798 O O . LEU A 1 103 ? 13.602 -10.280 -24.535 1.00 90.62 103 LEU A O 1
ATOM 802 N N . ALA A 1 104 ? 13.035 -10.760 -22.414 1.00 82.25 104 ALA A N 1
ATOM 803 C CA . ALA A 1 104 ? 13.119 -12.209 -22.585 1.00 82.25 104 ALA A CA 1
ATOM 804 C C . ALA A 1 104 ? 12.177 -12.706 -23.699 1.00 82.25 104 ALA A C 1
ATOM 806 O O . ALA A 1 104 ? 11.070 -12.190 -23.865 1.00 82.25 104 ALA A O 1
ATOM 807 N N . SER A 1 105 ? 12.598 -13.729 -24.440 1.00 75.31 105 SER A N 1
ATOM 808 C CA . SER A 1 105 ? 11.773 -14.380 -25.462 1.00 75.31 105 SER A CA 1
ATOM 809 C C . SER A 1 105 ? 10.840 -15.409 -24.810 1.00 75.31 105 SER A C 1
ATOM 811 O O . SER A 1 105 ? 11.308 -16.287 -24.089 1.00 75.31 105 SER A O 1
ATOM 813 N N . GLY A 1 106 ? 9.528 -15.339 -25.067 1.00 71.31 106 GLY A N 1
ATOM 814 C CA . GLY A 1 106 ? 8.548 -16.352 -24.632 1.00 71.31 106 GLY A CA 1
ATOM 815 C C . GLY A 1 106 ? 7.441 -15.833 -23.707 1.00 71.31 106 GLY A C 1
ATOM 816 O O . GLY A 1 106 ? 7.150 -14.642 -23.679 1.00 71.31 106 GLY A O 1
ATOM 817 N N . ASN A 1 107 ? 6.796 -16.738 -22.960 1.00 72.12 107 ASN A N 1
ATOM 818 C CA . ASN A 1 107 ? 5.621 -16.420 -22.130 1.00 72.12 107 ASN A CA 1
ATOM 819 C C . ASN A 1 107 ? 5.967 -15.870 -20.734 1.00 72.12 107 ASN A C 1
ATOM 821 O O . ASN A 1 107 ? 5.111 -15.269 -20.094 1.00 72.12 107 ASN A O 1
ATOM 825 N N . ASN A 1 108 ? 7.208 -16.028 -20.263 1.00 82.06 108 ASN A N 1
ATOM 826 C CA . ASN A 1 108 ? 7.630 -15.618 -18.917 1.00 82.06 108 ASN A CA 1
ATOM 827 C C . ASN A 1 108 ? 8.301 -14.229 -18.903 1.00 82.06 108 ASN A C 1
ATOM 829 O O . ASN A 1 108 ? 9.433 -14.072 -18.445 1.00 82.06 108 ASN A O 1
ATOM 833 N N . ARG A 1 109 ? 7.637 -13.225 -19.487 1.00 86.88 109 ARG A N 1
ATOM 834 C CA . ARG A 1 109 ? 8.191 -11.859 -19.645 1.00 86.88 109 ARG A CA 1
ATOM 835 C C . ARG A 1 109 ? 7.793 -10.906 -18.527 1.00 86.88 109 ARG A C 1
ATOM 837 O O . ARG A 1 109 ? 8.425 -9.863 -18.366 1.00 86.88 109 ARG A O 1
ATOM 844 N N . LEU A 1 110 ? 6.721 -11.243 -17.825 1.00 92.25 110 LEU A N 1
ATOM 845 C CA . LEU A 1 110 ? 6.016 -10.359 -16.919 1.00 92.25 110 LEU A CA 1
ATOM 846 C C . LEU A 1 110 ? 5.755 -11.078 -15.603 1.00 92.25 110 LEU A C 1
ATOM 848 O O . LEU A 1 110 ? 5.338 -12.235 -15.611 1.00 92.25 110 LEU A O 1
ATOM 852 N N . GLN A 1 111 ? 5.936 -10.353 -14.510 1.00 93.00 111 GLN A N 1
ATOM 853 C CA . GLN A 1 111 ? 5.513 -10.737 -13.170 1.00 93.00 111 GLN A CA 1
ATOM 854 C C . GLN A 1 111 ? 4.519 -9.691 -12.671 1.00 93.00 111 GLN A C 1
ATOM 856 O O . GLN A 1 111 ? 4.636 -8.512 -13.012 1.00 93.00 111 GLN A O 1
ATOM 861 N N . LEU A 1 112 ? 3.489 -10.132 -11.948 1.00 93.94 112 LEU A N 1
ATOM 862 C CA . LEU A 1 112 ? 2.481 -9.233 -11.397 1.00 93.94 112 LEU A CA 1
ATOM 863 C C . LEU A 1 112 ? 3.128 -8.333 -10.335 1.00 93.94 112 LEU A C 1
ATOM 865 O O . LEU A 1 112 ? 4.080 -8.720 -9.671 1.00 93.94 112 LEU A O 1
ATOM 869 N N . ARG A 1 113 ? 2.657 -7.095 -10.236 1.00 95.19 113 ARG A N 1
ATOM 870 C CA . ARG A 1 113 ? 3.095 -6.163 -9.196 1.00 95.19 113 ARG A CA 1
ATOM 871 C C . ARG A 1 113 ? 2.438 -6.508 -7.875 1.00 95.19 113 ARG A C 1
ATOM 873 O O . ARG A 1 113 ? 1.289 -6.945 -7.875 1.00 95.19 113 ARG A O 1
ATOM 880 N N . LEU A 1 114 ? 3.108 -6.221 -6.764 1.00 95.75 114 LEU A N 1
ATOM 881 C CA . LEU A 1 114 ? 2.650 -6.590 -5.425 1.00 95.75 114 LEU A CA 1
ATOM 882 C C . LEU A 1 114 ? 1.255 -6.023 -5.116 1.00 95.75 114 LEU A C 1
ATOM 884 O O . LEU A 1 114 ? 0.415 -6.695 -4.516 1.00 95.75 114 LEU A O 1
ATOM 888 N N . PHE A 1 115 ? 0.966 -4.801 -5.575 1.00 94.62 115 PHE A N 1
ATOM 889 C CA . PHE A 1 115 ? -0.361 -4.206 -5.399 1.00 94.62 115 PHE A CA 1
ATOM 890 C C . PHE A 1 115 ? -1.451 -5.015 -6.119 1.00 94.62 115 PHE A C 1
ATOM 892 O O . PHE A 1 115 ? -2.507 -5.298 -5.551 1.00 94.62 115 PHE A O 1
ATOM 899 N N . ASP A 1 116 ? -1.197 -5.401 -7.370 1.00 94.00 116 ASP A N 1
ATOM 900 C CA . ASP A 1 116 ? -2.129 -6.192 -8.168 1.00 94.00 116 ASP A CA 1
ATOM 901 C C . ASP A 1 116 ? -2.206 -7.654 -7.667 1.00 94.00 116 ASP A C 1
ATOM 903 O O . ASP A 1 116 ? -3.290 -8.234 -7.684 1.00 94.00 116 ASP A O 1
ATOM 907 N N . GLU A 1 117 ? -1.121 -8.222 -7.124 1.00 95.19 117 GLU A N 1
ATOM 908 C CA . GLU A 1 117 ? -1.119 -9.520 -6.424 1.00 95.19 117 GLU A CA 1
ATOM 909 C C . GLU A 1 117 ? -2.047 -9.503 -5.207 1.00 95.19 117 GLU A C 1
ATOM 911 O O . GLU A 1 117 ? -2.885 -10.391 -5.043 1.00 95.19 117 GLU A O 1
ATOM 916 N N . CYS A 1 118 ? -1.972 -8.454 -4.386 1.00 95.25 118 CYS A N 1
ATOM 917 C CA . CYS A 1 118 ? -2.861 -8.277 -3.240 1.00 95.25 118 CYS A CA 1
ATOM 918 C C . CYS A 1 118 ? -4.338 -8.142 -3.655 1.00 95.25 118 CYS A C 1
ATOM 920 O O . CYS A 1 118 ? -5.230 -8.612 -2.942 1.00 95.25 118 CYS A O 1
ATOM 922 N N . ILE A 1 119 ? -4.621 -7.516 -4.804 1.00 92.88 119 ILE A N 1
ATOM 923 C CA . ILE A 1 119 ? -5.978 -7.436 -5.370 1.00 92.88 119 ILE A CA 1
ATOM 924 C C . ILE A 1 119 ? -6.457 -8.822 -5.819 1.00 92.88 119 ILE A C 1
ATOM 926 O O . ILE A 1 119 ? -7.572 -9.221 -5.474 1.00 92.88 119 ILE A O 1
ATOM 930 N N . ASP A 1 120 ? -5.636 -9.558 -6.571 1.00 92.38 120 ASP A N 1
ATOM 931 C CA . ASP A 1 120 ? -5.988 -10.885 -7.089 1.00 92.38 120 ASP A CA 1
ATOM 932 C C . ASP A 1 120 ? -6.152 -11.918 -5.960 1.00 92.38 120 ASP A C 1
ATOM 934 O O . ASP A 1 120 ? -7.038 -12.772 -6.028 1.00 92.38 120 ASP A O 1
ATOM 938 N N . ALA A 1 121 ? -5.386 -11.782 -4.874 1.00 93.94 121 ALA A N 1
ATOM 939 C CA . ALA A 1 121 ? -5.531 -12.567 -3.649 1.00 93.94 121 ALA A CA 1
ATOM 940 C C . ALA A 1 121 ? -6.762 -12.180 -2.799 1.00 93.94 121 ALA A C 1
ATOM 942 O O . ALA A 1 121 ? -7.115 -12.887 -1.854 1.00 93.94 121 ALA A O 1
ATOM 943 N N . GLY A 1 122 ? -7.427 -11.061 -3.107 1.00 92.50 122 GLY A N 1
ATOM 944 C CA . GLY A 1 122 ? -8.561 -10.545 -2.334 1.00 92.50 122 GLY A CA 1
ATOM 945 C C . GLY A 1 122 ? -8.178 -9.895 -1.000 1.00 92.50 122 GLY A C 1
ATOM 946 O O . GLY A 1 122 ? -9.054 -9.664 -0.168 1.00 92.50 122 GLY A O 1
ATOM 947 N N . LEU A 1 123 ? -6.893 -9.589 -0.794 1.00 93.31 123 LEU A N 1
ATOM 948 C CA . LEU A 1 123 ? -6.392 -8.838 0.363 1.00 93.31 123 LEU A CA 1
ATOM 949 C C . LEU A 1 123 ? -6.743 -7.349 0.253 1.00 93.31 123 LEU A C 1
ATOM 951 O O . LEU A 1 123 ? -7.027 -6.700 1.256 1.00 93.31 123 LEU A O 1
ATOM 955 N N . ILE A 1 124 ? -6.786 -6.819 -0.973 1.00 92.38 124 ILE A N 1
ATOM 956 C CA . ILE A 1 124 ? -7.254 -5.461 -1.269 1.00 92.38 124 ILE A CA 1
ATOM 957 C C . ILE A 1 124 ? -8.553 -5.550 -2.073 1.00 92.38 124 ILE A C 1
ATOM 959 O O . ILE A 1 124 ? -8.692 -6.327 -3.017 1.00 92.38 124 ILE A O 1
ATOM 963 N N . SER A 1 125 ? -9.544 -4.734 -1.707 1.00 83.25 125 SER A N 1
ATOM 964 C CA . SER A 1 125 ? -10.838 -4.729 -2.395 1.00 83.25 125 SER A CA 1
ATOM 965 C C . SER A 1 125 ? -10.712 -4.228 -3.836 1.00 83.25 125 SER A C 1
ATOM 967 O O . SER A 1 125 ? -10.231 -3.124 -4.089 1.00 83.25 125 SER A O 1
ATOM 969 N N . ARG A 1 126 ? -11.261 -5.000 -4.782 1.00 70.44 126 ARG A N 1
ATOM 970 C CA . ARG A 1 126 ? -11.238 -4.714 -6.228 1.00 70.44 126 ARG A CA 1
ATOM 971 C C . ARG A 1 126 ? -11.868 -3.369 -6.612 1.00 70.44 126 ARG A C 1
ATOM 973 O O . ARG A 1 126 ? -11.477 -2.792 -7.619 1.00 70.44 126 ARG A O 1
ATOM 980 N N . ARG A 1 127 ? -12.765 -2.820 -5.774 1.00 64.31 127 ARG A N 1
ATOM 981 C CA . ARG A 1 127 ? -13.317 -1.464 -5.973 1.00 64.31 127 ARG A CA 1
ATOM 982 C C . ARG A 1 127 ? -12.229 -0.395 -5.986 1.00 64.31 127 ARG A C 1
ATOM 984 O O . ARG A 1 127 ? -12.356 0.557 -6.740 1.00 64.31 127 ARG A O 1
ATOM 991 N N . TYR A 1 128 ? -11.166 -0.561 -5.198 1.00 57.94 128 TYR A N 1
ATOM 992 C CA . TYR A 1 128 ? -10.007 0.326 -5.274 1.00 57.94 128 TYR A CA 1
ATOM 993 C C . TYR A 1 128 ? -9.298 0.160 -6.625 1.00 57.94 128 TYR A C 1
ATOM 995 O O . TYR A 1 128 ? -9.034 1.148 -7.298 1.00 57.94 128 TYR A O 1
ATOM 1003 N N . GLY A 1 129 ? -9.099 -1.079 -7.088 1.00 56.22 129 GLY A N 1
ATOM 1004 C CA . GLY A 1 129 ? -8.479 -1.376 -8.384 1.00 56.22 129 GLY A CA 1
ATOM 1005 C C . GLY A 1 129 ? -9.185 -0.759 -9.601 1.00 56.22 129 GLY A C 1
ATOM 1006 O O . GLY A 1 129 ? -8.504 -0.345 -10.538 1.00 56.22 129 GLY A O 1
ATOM 1007 N N . ASP A 1 130 ? -10.517 -0.669 -9.600 1.00 54.44 130 ASP A N 1
ATOM 1008 C CA . ASP A 1 130 ? -11.289 -0.102 -10.719 1.00 54.44 130 ASP A CA 1
ATOM 1009 C C . ASP A 1 130 ? -11.309 1.437 -10.712 1.00 54.44 130 ASP A C 1
ATOM 1011 O O . ASP A 1 130 ? -11.220 2.054 -11.775 1.00 54.44 130 ASP A O 1
ATOM 1015 N N . ILE A 1 131 ? -11.324 2.065 -9.526 1.00 55.50 131 ILE A N 1
ATOM 1016 C CA . ILE A 1 131 ? -11.208 3.530 -9.372 1.00 55.50 131 ILE A CA 1
ATOM 1017 C C . ILE A 1 131 ? -9.895 4.034 -9.994 1.00 55.50 131 ILE A C 1
ATOM 1019 O O . ILE A 1 131 ? -9.876 5.072 -10.647 1.00 55.50 131 ILE A O 1
ATOM 1023 N N . PHE A 1 132 ? -8.808 3.265 -9.880 1.00 54.25 132 PHE A N 1
ATOM 1024 C CA . PHE A 1 132 ? -7.502 3.634 -10.443 1.00 54.25 132 PHE A CA 1
ATOM 1025 C C . PHE A 1 132 ? -7.348 3.353 -11.949 1.00 54.25 132 PHE A C 1
ATOM 1027 O O . PHE A 1 132 ? -6.345 3.748 -12.544 1.00 54.25 132 PHE A O 1
ATOM 1034 N N . GLN A 1 133 ? -8.296 2.652 -12.582 1.00 54.59 133 GLN A N 1
ATOM 1035 C CA . GLN A 1 133 ? -8.240 2.314 -14.012 1.00 54.59 133 GLN A CA 1
ATOM 1036 C C . GLN A 1 133 ? -8.969 3.337 -14.899 1.00 54.59 133 GLN A C 1
ATOM 1038 O O . GLN A 1 133 ? -8.636 3.466 -16.083 1.00 54.59 133 GLN A O 1
ATOM 1043 N N . ASN A 1 134 ? -9.924 4.091 -14.347 1.00 50.50 134 ASN A N 1
ATOM 1044 C CA . ASN A 1 134 ? -10.726 5.043 -15.109 1.00 50.50 134 ASN A CA 1
ATOM 1045 C C . ASN A 1 134 ? -9.990 6.377 -15.293 1.00 50.50 134 ASN A C 1
ATOM 1047 O O . ASN A 1 134 ? -9.700 7.105 -14.351 1.00 50.50 134 ASN A O 1
ATOM 1051 N N . LYS A 1 135 ? -9.700 6.721 -16.554 1.00 49.28 135 LYS A N 1
ATOM 1052 C CA . LYS A 1 135 ? -8.991 7.952 -16.949 1.00 49.28 135 LYS A CA 1
ATOM 1053 C C . LYS A 1 135 ? -9.775 9.250 -16.697 1.00 49.28 135 LYS A C 1
ATOM 1055 O O . LYS A 1 135 ? -9.182 10.307 -16.926 1.00 49.28 135 LYS A O 1
ATOM 1060 N N . GLU A 1 136 ? -11.048 9.167 -16.316 1.00 43.38 136 GLU A N 1
ATOM 1061 C CA . GLU A 1 136 ? -12.005 10.285 -16.293 1.00 43.38 136 GLU A CA 1
ATOM 1062 C C . GLU A 1 136 ? -12.186 10.917 -14.899 1.00 43.38 136 GLU A C 1
ATOM 1064 O O . GLU A 1 136 ? -12.367 12.125 -14.843 1.00 43.38 136 GLU A O 1
ATOM 1069 N N . ASP A 1 137 ? -11.972 10.181 -13.798 1.00 43.12 137 ASP A N 1
ATOM 1070 C CA . ASP A 1 137 ? -11.979 10.710 -12.411 1.00 43.12 137 ASP A CA 1
ATOM 1071 C C . ASP A 1 137 ? -10.560 11.103 -11.942 1.00 43.12 137 ASP A C 1
ATOM 1073 O O . ASP A 1 137 ? -10.109 10.803 -10.835 1.00 43.12 137 ASP A O 1
ATOM 1077 N N . ARG A 1 138 ? -9.799 11.741 -12.837 1.00 51.62 138 ARG A N 1
ATOM 1078 C CA . ARG A 1 138 ? -8.390 12.133 -12.642 1.00 51.62 138 ARG A CA 1
ATOM 1079 C C . ARG A 1 138 ? -8.238 13.441 -11.853 1.00 51.62 138 ARG A C 1
ATOM 1081 O O . ARG A 1 138 ? -7.403 14.268 -12.207 1.00 51.62 138 ARG A O 1
ATOM 1088 N N . ASP A 1 139 ? -9.007 13.629 -10.790 1.00 46.84 139 ASP A N 1
ATOM 1089 C CA . ASP A 1 139 ? -8.942 14.897 -10.056 1.00 46.84 139 ASP A CA 1
ATOM 1090 C C . ASP A 1 139 ? -7.713 14.995 -9.132 1.00 46.84 139 ASP A C 1
ATOM 1092 O O . ASP A 1 139 ? -7.286 16.108 -8.840 1.00 46.84 139 ASP A O 1
ATOM 1096 N N . ASP A 1 140 ? -7.057 13.878 -8.763 1.00 57.81 140 ASP A N 1
ATOM 1097 C CA . ASP A 1 140 ? -5.743 13.925 -8.094 1.00 57.81 140 ASP A CA 1
ATOM 1098 C C . ASP A 1 140 ? -4.939 12.596 -8.159 1.00 57.81 140 ASP A C 1
ATOM 1100 O O . ASP A 1 140 ? -5.145 11.693 -7.341 1.00 57.81 140 ASP A O 1
ATOM 1104 N N . PRO A 1 141 ? -3.989 12.440 -9.103 1.00 56.59 141 PRO A N 1
ATOM 1105 C CA . PRO A 1 141 ? -3.094 11.281 -9.166 1.00 56.59 141 PRO A CA 1
ATOM 1106 C C . PRO A 1 141 ? -2.229 11.087 -7.910 1.00 56.59 141 PRO A C 1
ATOM 1108 O O . PRO A 1 141 ? -1.933 9.942 -7.575 1.00 56.59 141 PRO A O 1
ATOM 1111 N N . MET A 1 142 ? -1.863 12.163 -7.190 1.00 59.94 142 MET A N 1
ATOM 1112 C CA . MET A 1 142 ? -1.092 12.052 -5.938 1.00 59.94 142 MET A CA 1
ATOM 1113 C C . MET A 1 142 ? -1.890 11.301 -4.870 1.00 59.94 142 MET A C 1
ATOM 1115 O O . MET A 1 142 ? -1.325 10.533 -4.094 1.00 59.94 142 MET A O 1
ATOM 1119 N N . ASN A 1 143 ? -3.214 11.456 -4.864 1.00 76.75 143 ASN A N 1
ATOM 1120 C CA . ASN A 1 143 ? -4.077 10.743 -3.933 1.00 76.75 143 ASN A CA 1
ATOM 1121 C C . ASN A 1 143 ? -4.106 9.233 -4.226 1.00 76.75 143 ASN A C 1
ATOM 1123 O O . ASN A 1 143 ? -4.108 8.430 -3.298 1.00 76.75 143 ASN A O 1
ATOM 1127 N N . ALA A 1 144 ? -4.071 8.822 -5.498 1.00 84.06 144 ALA A N 1
ATOM 1128 C CA . ALA A 1 144 ? -4.137 7.407 -5.860 1.00 84.06 144 ALA A CA 1
ATOM 1129 C C . ALA A 1 144 ? -2.951 6.600 -5.310 1.00 84.06 144 ALA A C 1
ATOM 1131 O O . ALA A 1 144 ? -3.158 5.547 -4.706 1.00 84.06 144 ALA A O 1
ATOM 1132 N N . ASP A 1 145 ? -1.732 7.116 -5.459 1.00 89.56 145 ASP A N 1
ATOM 1133 C CA . ASP A 1 145 ? -0.516 6.437 -4.998 1.00 89.56 145 ASP A CA 1
ATOM 1134 C C . ASP A 1 145 ? -0.460 6.363 -3.463 1.00 89.56 145 ASP A C 1
ATOM 1136 O O . ASP A 1 145 ? -0.149 5.316 -2.893 1.00 89.56 145 ASP A O 1
ATOM 1140 N N . VAL A 1 146 ? -0.889 7.429 -2.776 1.00 90.50 146 VAL A N 1
ATOM 1141 C CA . VAL A 1 146 ? -1.037 7.430 -1.311 1.00 90.50 146 VAL A CA 1
ATOM 1142 C C . VAL A 1 146 ? -2.079 6.405 -0.856 1.00 90.50 146 VAL A C 1
ATOM 1144 O O . VAL A 1 146 ? -1.825 5.650 0.082 1.00 90.50 146 VAL A O 1
ATOM 1147 N N . GLN A 1 147 ? -3.236 6.308 -1.526 1.00 89.62 147 GLN A N 1
ATOM 1148 C CA . GLN A 1 147 ? -4.241 5.292 -1.185 1.00 89.62 147 GLN A CA 1
ATOM 1149 C C . GLN A 1 147 ? -3.728 3.862 -1.406 1.00 89.62 147 GLN A C 1
ATOM 1151 O O . GLN A 1 147 ? -4.113 2.951 -0.665 1.00 89.62 147 GLN A O 1
ATOM 1156 N N . ARG A 1 148 ? -2.866 3.636 -2.403 1.00 92.69 148 ARG A N 1
ATOM 1157 C CA . ARG A 1 148 ? -2.233 2.327 -2.621 1.00 92.69 148 ARG A CA 1
ATOM 1158 C C . ARG A 1 148 ? -1.276 1.978 -1.490 1.00 92.69 148 ARG A C 1
ATOM 1160 O O . ARG A 1 148 ? -1.384 0.884 -0.941 1.00 92.69 148 ARG A O 1
ATOM 1167 N N . LEU A 1 149 ? -0.443 2.926 -1.065 1.00 94.88 149 LEU A N 1
ATOM 1168 C CA . LEU A 1 149 ? 0.429 2.739 0.095 1.00 94.88 149 LEU A CA 1
ATOM 1169 C C . LEU A 1 149 ? -0.380 2.479 1.378 1.00 94.88 149 LEU A C 1
ATOM 1171 O O . LEU A 1 149 ? -0.083 1.553 2.128 1.00 94.88 149 LEU A O 1
ATOM 1175 N N . TYR A 1 150 ? -1.482 3.207 1.584 1.00 94.75 150 TYR A N 1
ATOM 1176 C CA . TYR A 1 150 ? -2.409 2.953 2.696 1.00 94.75 150 TYR A CA 1
ATOM 1177 C C . TYR A 1 150 ? -3.017 1.559 2.647 1.00 94.75 150 TYR A C 1
ATOM 1179 O O . TYR A 1 150 ? -3.267 0.970 3.695 1.00 94.75 150 TYR A O 1
ATOM 1187 N N . SER A 1 151 ? -3.254 1.030 1.448 1.00 95.19 151 SER A N 1
ATOM 1188 C CA . SER A 1 151 ? -3.766 -0.326 1.283 1.00 95.19 151 SER A CA 1
ATOM 1189 C C . SER A 1 151 ? -2.726 -1.361 1.708 1.00 95.19 151 SER A C 1
ATOM 1191 O O . SER A 1 151 ? -3.102 -2.325 2.364 1.00 95.19 151 SER A O 1
ATOM 1193 N N . PHE A 1 152 ? -1.433 -1.150 1.434 1.00 96.81 152 PHE A N 1
ATOM 1194 C CA . PHE A 1 152 ? -0.381 -2.008 1.992 1.00 96.81 152 PHE A CA 1
ATOM 1195 C C . PHE A 1 152 ? -0.341 -1.939 3.514 1.00 96.81 152 PHE A C 1
ATOM 1197 O O . PHE A 1 152 ? -0.305 -2.978 4.160 1.00 96.81 152 PHE A O 1
ATOM 1204 N N . PHE A 1 153 ? -0.433 -0.746 4.104 1.00 96.88 153 PHE A N 1
ATOM 1205 C CA . PHE A 1 153 ? -0.474 -0.616 5.562 1.00 96.88 153 PHE A CA 1
ATOM 1206 C C . PHE A 1 153 ? -1.725 -1.260 6.175 1.00 96.88 153 PHE A C 1
ATOM 1208 O O . PHE A 1 153 ? -1.635 -1.896 7.224 1.00 96.88 153 PHE A O 1
ATOM 1215 N N . ASP A 1 154 ? -2.880 -1.144 5.513 1.00 95.62 154 ASP A N 1
ATOM 1216 C CA . ASP A 1 154 ? -4.109 -1.834 5.901 1.00 95.62 154 ASP A CA 1
ATOM 1217 C C . ASP A 1 154 ? -3.918 -3.359 5.838 1.00 95.62 154 ASP A C 1
ATOM 1219 O O . ASP A 1 154 ? -4.195 -4.032 6.827 1.00 95.62 154 ASP A O 1
ATOM 1223 N N . VAL A 1 155 ? -3.371 -3.908 4.746 1.00 96.25 155 VAL A N 1
ATOM 1224 C CA . VAL A 1 155 ? -3.064 -5.347 4.634 1.00 96.25 155 VAL A CA 1
ATOM 1225 C C . VAL A 1 155 ? -2.076 -5.777 5.719 1.00 96.25 155 VAL A C 1
ATOM 1227 O O . VAL A 1 155 ? -2.308 -6.789 6.378 1.00 96.25 155 VAL A O 1
ATOM 1230 N N . SER A 1 156 ? -1.020 -5.005 5.970 1.00 96.56 156 SER A N 1
ATOM 1231 C CA . SER A 1 156 ? -0.022 -5.324 6.990 1.00 96.56 156 SER A CA 1
ATOM 1232 C C . SER A 1 156 ? -0.616 -5.341 8.395 1.00 96.56 156 SER A C 1
ATOM 1234 O O . SER A 1 156 ? -0.412 -6.299 9.140 1.00 96.56 156 SER A O 1
ATOM 1236 N N . LEU A 1 157 ? -1.404 -4.324 8.757 1.00 95.56 157 LEU A N 1
ATOM 1237 C CA . LEU A 1 157 ? -2.106 -4.275 10.040 1.00 95.56 157 LEU A CA 1
ATOM 1238 C C . LEU A 1 157 ? -3.064 -5.461 10.186 1.00 95.56 157 LEU A C 1
ATOM 1240 O O . LEU A 1 157 ? -3.141 -6.081 11.245 1.00 95.56 157 LEU A O 1
ATOM 1244 N N . GLU A 1 158 ? -3.794 -5.783 9.119 1.00 93.81 158 GLU A N 1
ATOM 1245 C CA . GLU A 1 158 ? -4.831 -6.804 9.160 1.00 93.81 158 GLU A CA 1
ATOM 1246 C C . GLU A 1 158 ? -4.284 -8.234 9.222 1.00 93.81 158 GLU A C 1
ATOM 1248 O O . GLU A 1 158 ? -4.997 -9.124 9.690 1.00 93.81 158 GLU A O 1
ATOM 1253 N N . ASN A 1 159 ? -3.018 -8.425 8.838 1.00 94.38 159 ASN A N 1
ATOM 1254 C CA . ASN A 1 159 ? -2.334 -9.716 8.762 1.00 94.38 159 ASN A CA 1
ATOM 1255 C C . ASN A 1 159 ? -1.135 -9.838 9.718 1.00 94.38 159 ASN A C 1
ATOM 1257 O O . ASN A 1 159 ? -0.279 -10.696 9.525 1.00 94.38 159 ASN A O 1
ATOM 1261 N N . ASN A 1 160 ? -1.080 -9.014 10.770 1.00 92.44 160 ASN A N 1
ATOM 1262 C CA . ASN A 1 160 ? -0.025 -9.033 11.795 1.00 92.44 160 ASN A CA 1
ATOM 1263 C C . ASN A 1 160 ? 1.402 -8.775 11.263 1.00 92.44 160 ASN A C 1
ATOM 1265 O O . ASN A 1 160 ? 2.377 -9.203 11.875 1.00 92.44 160 ASN A O 1
ATOM 1269 N N . LEU A 1 161 ? 1.539 -8.026 10.168 1.00 95.62 161 LEU A N 1
ATOM 1270 C CA . LEU A 1 161 ? 2.817 -7.583 9.594 1.00 95.62 161 LEU A CA 1
ATOM 1271 C C . LEU A 1 161 ? 3.138 -6.129 9.988 1.00 95.62 161 LEU A C 1
ATOM 1273 O O . LEU A 1 161 ? 3.689 -5.365 9.202 1.00 95.62 161 LEU A O 1
ATOM 1277 N N . VAL A 1 162 ? 2.773 -5.705 11.206 1.00 94.75 162 VAL A N 1
ATOM 1278 C CA . VAL A 1 162 ? 2.950 -4.308 11.661 1.00 94.75 162 VAL A CA 1
ATOM 1279 C C . VAL A 1 162 ? 4.415 -3.856 11.642 1.00 94.75 162 VAL A C 1
ATOM 1281 O O . VAL A 1 162 ? 4.688 -2.678 11.418 1.00 94.75 162 VAL A O 1
ATOM 1284 N N . SER A 1 163 ? 5.359 -4.788 11.813 1.00 94.44 163 SER A N 1
ATOM 1285 C CA . SER A 1 163 ? 6.797 -4.514 11.734 1.00 94.44 163 SER A CA 1
ATOM 1286 C C . SER A 1 163 ? 7.197 -3.870 10.409 1.00 94.44 163 SER A C 1
ATOM 1288 O O . SER A 1 163 ? 8.056 -2.998 10.417 1.00 94.44 163 SER A O 1
ATOM 1290 N N . LEU A 1 164 ? 6.534 -4.219 9.301 1.00 95.75 164 LEU A N 1
ATOM 1291 C CA . LEU A 1 164 ? 6.758 -3.594 7.997 1.00 95.75 164 LEU A CA 1
ATOM 1292 C C . LEU A 1 164 ? 6.476 -2.090 8.040 1.00 95.75 164 LEU A C 1
ATOM 1294 O O . LEU A 1 164 ? 7.267 -1.304 7.533 1.00 95.75 164 LEU A O 1
ATOM 1298 N N . VAL A 1 165 ? 5.378 -1.677 8.679 1.00 96.00 165 VAL A N 1
ATOM 1299 C CA . VAL A 1 165 ? 5.023 -0.254 8.803 1.00 96.00 165 VAL A CA 1
ATOM 1300 C C . VAL A 1 165 ? 6.000 0.461 9.734 1.00 96.00 165 VAL A C 1
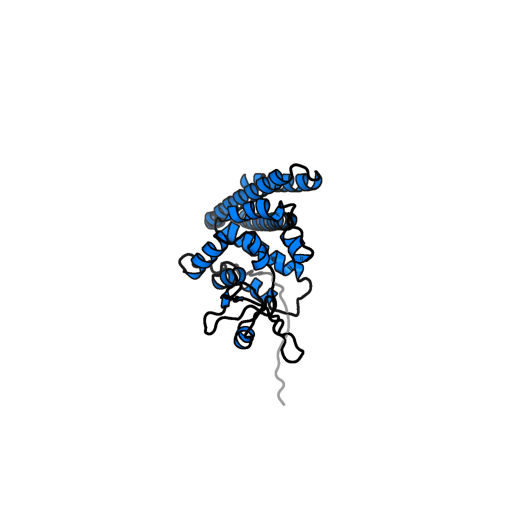ATOM 1302 O O . VAL A 1 165 ? 6.426 1.572 9.434 1.00 96.00 165 VAL A O 1
ATOM 1305 N N . CYS A 1 166 ? 6.394 -0.178 10.840 1.00 94.81 166 CYS A N 1
ATOM 1306 C CA . CYS A 1 166 ? 7.396 0.380 11.748 1.00 94.81 166 CYS A CA 1
ATOM 1307 C C . CYS A 1 166 ? 8.746 0.585 11.049 1.00 94.81 166 CYS A C 1
ATOM 1309 O O . CYS A 1 166 ? 9.322 1.660 11.173 1.00 94.81 166 CYS A O 1
ATOM 1311 N N . HIS A 1 167 ? 9.223 -0.406 10.292 1.00 93.88 167 HIS A N 1
ATOM 1312 C CA . HIS A 1 167 ? 10.475 -0.284 9.548 1.00 93.88 167 HIS A CA 1
ATOM 1313 C C . HIS A 1 167 ? 10.357 0.727 8.405 1.00 93.88 167 HIS A C 1
ATOM 1315 O O . HIS A 1 167 ? 11.290 1.477 8.161 1.00 93.88 167 HIS A O 1
ATOM 1321 N N . TYR A 1 168 ? 9.198 0.838 7.746 1.00 94.75 168 TYR A N 1
ATOM 1322 C CA . TYR A 1 168 ? 8.975 1.904 6.766 1.00 94.75 168 TYR A CA 1
ATOM 1323 C C . TYR A 1 168 ? 9.144 3.292 7.402 1.00 94.75 168 TYR A C 1
ATOM 1325 O O . TYR A 1 168 ? 9.782 4.168 6.828 1.00 94.75 168 TYR A O 1
ATOM 1333 N N . VAL A 1 169 ? 8.633 3.492 8.623 1.00 92.75 169 VAL A N 1
ATOM 1334 C CA . VAL A 1 169 ? 8.860 4.746 9.354 1.00 92.75 169 VAL A CA 1
ATOM 1335 C C . VAL A 1 169 ? 10.350 4.966 9.613 1.00 92.75 169 VAL A C 1
ATOM 1337 O O . VAL A 1 169 ? 10.848 6.044 9.310 1.00 92.75 169 VAL A O 1
ATOM 1340 N N . THR A 1 170 ? 11.064 3.986 10.168 1.00 91.56 170 THR A N 1
ATOM 1341 C CA . THR A 1 170 ? 12.464 4.185 10.580 1.00 91.56 170 THR A CA 1
ATOM 1342 C C . THR A 1 170 ? 13.439 4.271 9.415 1.00 91.56 170 THR A C 1
ATOM 1344 O O . THR A 1 170 ? 14.363 5.076 9.471 1.00 91.56 170 THR A O 1
ATOM 1347 N N . ASP A 1 171 ? 13.232 3.466 8.378 1.00 90.50 171 ASP A N 1
ATOM 1348 C CA . ASP A 1 171 ? 14.231 3.222 7.336 1.00 90.50 171 ASP A CA 1
ATOM 1349 C C . ASP A 1 171 ? 13.955 4.053 6.082 1.00 90.50 171 ASP A C 1
ATOM 1351 O O . ASP A 1 171 ? 14.874 4.321 5.317 1.00 90.50 171 ASP A O 1
ATOM 1355 N N . ILE A 1 172 ? 12.698 4.465 5.870 1.00 91.25 172 ILE A N 1
ATOM 1356 C CA . ILE A 1 172 ? 12.286 5.248 4.700 1.00 91.25 172 ILE A CA 1
ATOM 1357 C C . ILE A 1 172 ? 11.914 6.671 5.111 1.00 91.25 172 ILE A C 1
ATOM 1359 O O . ILE A 1 172 ? 12.509 7.623 4.615 1.00 91.25 172 ILE A O 1
ATOM 1363 N N . CYS A 1 173 ? 10.974 6.845 6.045 1.00 89.88 173 CYS A N 1
ATOM 1364 C CA . CYS A 1 173 ? 10.503 8.190 6.395 1.00 89.88 173 CYS A CA 1
ATOM 1365 C C . CYS A 1 173 ? 11.516 9.040 7.165 1.00 89.88 173 CYS A C 1
ATOM 1367 O O . CYS A 1 173 ? 11.438 10.267 7.149 1.00 89.88 173 CYS A O 1
ATOM 1369 N N . MET A 1 174 ? 12.450 8.399 7.863 1.00 85.88 174 MET A N 1
ATOM 1370 C CA . MET A 1 174 ? 13.467 9.085 8.663 1.00 85.88 174 MET A CA 1
ATOM 1371 C C . MET A 1 174 ? 14.838 9.104 7.985 1.00 85.88 174 MET A C 1
ATOM 1373 O O . MET A 1 174 ? 15.791 9.620 8.568 1.00 85.88 174 MET A O 1
ATOM 1377 N N . ASP A 1 175 ? 14.945 8.584 6.760 1.00 85.38 175 ASP A N 1
ATOM 1378 C CA . ASP A 1 175 ? 16.173 8.672 5.981 1.00 85.38 175 ASP A CA 1
ATOM 1379 C C . ASP A 1 175 ? 16.357 10.095 5.433 1.00 85.38 175 ASP A C 1
ATOM 1381 O O . ASP A 1 175 ? 15.768 10.497 4.431 1.00 85.38 175 ASP A O 1
ATOM 1385 N N . GLU A 1 176 ? 17.220 10.872 6.086 1.00 77.94 176 GLU A N 1
ATOM 1386 C CA . GLU A 1 176 ? 17.557 12.238 5.668 1.00 77.94 176 GLU A CA 1
ATOM 1387 C C . GLU A 1 176 ? 18.277 12.295 4.309 1.00 77.94 176 GLU A C 1
ATOM 1389 O O . GLU A 1 176 ? 18.369 13.363 3.699 1.00 77.94 176 GLU A O 1
ATOM 1394 N N . THR A 1 177 ? 18.791 11.162 3.821 1.00 81.81 177 THR A N 1
ATOM 1395 C CA . THR A 1 177 ? 19.449 11.062 2.514 1.00 81.81 177 THR A CA 1
ATOM 1396 C C . THR A 1 177 ? 18.468 10.773 1.376 1.00 81.81 177 THR A C 1
ATOM 1398 O O . THR A 1 177 ? 18.789 11.032 0.210 1.00 81.81 177 THR A O 1
ATOM 1401 N N . ALA A 1 178 ? 17.249 10.325 1.693 1.00 76.81 178 ALA A N 1
ATOM 1402 C CA . ALA A 1 178 ? 16.204 10.005 0.730 1.00 76.81 178 ALA A CA 1
ATOM 1403 C C . ALA A 1 178 ? 15.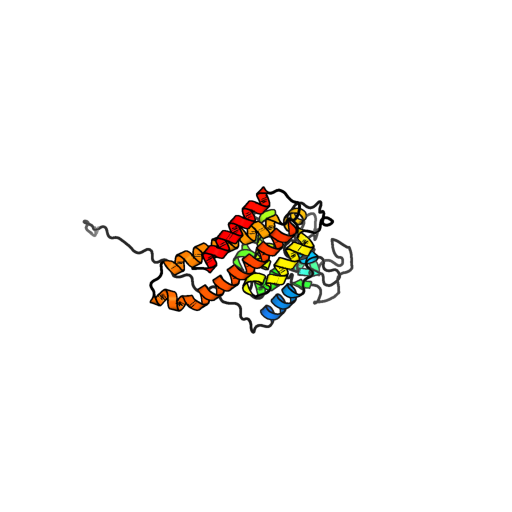498 11.275 0.218 1.00 76.81 178 ALA A C 1
ATOM 1405 O O . ALA A 1 178 ? 14.377 11.608 0.598 1.00 76.81 178 ALA A O 1
ATOM 1406 N N . VAL A 1 179 ? 16.156 12.003 -0.690 1.00 76.19 179 VAL A N 1
ATOM 1407 C CA . VAL A 1 179 ? 15.587 13.193 -1.342 1.00 76.19 179 VAL A CA 1
ATOM 1408 C C . VAL A 1 179 ? 15.193 12.874 -2.782 1.00 76.19 179 VAL A C 1
ATOM 1410 O O . VAL A 1 179 ? 16.024 12.479 -3.600 1.00 76.19 179 VAL A O 1
ATOM 1413 N N . SER A 1 180 ? 13.925 13.112 -3.121 1.00 82.62 180 SER A N 1
ATOM 1414 C CA . SER A 1 180 ? 13.407 12.957 -4.482 1.00 82.62 180 SER A CA 1
ATOM 1415 C C . SER A 1 180 ? 12.963 14.292 -5.080 1.00 82.62 180 SER A C 1
ATOM 1417 O O . SER A 1 180 ? 12.316 15.103 -4.424 1.00 82.62 180 SER A O 1
ATOM 1419 N N . SER A 1 181 ? 13.271 14.498 -6.363 1.00 84.38 181 SER A N 1
ATOM 1420 C CA . SER A 1 181 ? 12.737 15.614 -7.163 1.00 84.38 181 SER A CA 1
ATOM 1421 C C . SER A 1 181 ? 11.336 15.336 -7.724 1.00 84.38 181 SER A C 1
ATOM 1423 O O . SER A 1 181 ? 10.642 16.255 -8.156 1.00 84.38 181 SER A O 1
ATOM 1425 N N . ASP A 1 182 ? 10.907 14.072 -7.711 1.00 86.88 182 ASP A N 1
ATOM 1426 C CA . ASP A 1 182 ? 9.546 13.662 -8.045 1.00 86.88 182 ASP A CA 1
ATOM 1427 C C . ASP A 1 182 ? 8.646 13.900 -6.828 1.00 86.88 182 ASP A C 1
ATOM 1429 O O . ASP A 1 182 ? 8.843 13.288 -5.778 1.00 86.88 182 ASP A O 1
ATOM 1433 N N . ALA A 1 183 ? 7.674 14.805 -6.972 1.00 85.88 183 ALA A N 1
ATOM 1434 C CA . ALA A 1 183 ? 6.810 15.247 -5.876 1.00 85.88 183 ALA A CA 1
ATOM 1435 C C . ALA A 1 183 ? 5.967 14.114 -5.266 1.00 85.88 183 ALA A C 1
ATOM 1437 O O . ALA A 1 183 ? 5.667 14.157 -4.077 1.00 85.88 183 ALA A O 1
ATOM 1438 N N . ILE A 1 184 ? 5.597 13.102 -6.061 1.00 85.12 184 ILE A N 1
ATOM 1439 C CA . ILE A 1 184 ? 4.861 11.931 -5.569 1.00 85.12 184 ILE A CA 1
ATOM 1440 C C . ILE A 1 184 ? 5.787 11.087 -4.704 1.00 85.12 184 ILE A C 1
ATOM 1442 O O . ILE A 1 184 ? 5.435 10.757 -3.579 1.00 85.12 184 ILE A O 1
ATOM 1446 N N . THR A 1 185 ? 6.980 10.763 -5.200 1.00 87.94 185 THR A N 1
ATOM 1447 C CA . THR A 1 185 ? 7.966 10.007 -4.432 1.00 87.94 185 THR A CA 1
ATOM 1448 C C . THR A 1 185 ? 8.337 10.757 -3.155 1.00 87.94 185 THR A C 1
ATOM 1450 O O . THR A 1 185 ? 8.294 10.160 -2.091 1.00 87.94 185 THR A O 1
ATOM 1453 N N . ALA A 1 186 ? 8.594 12.067 -3.217 1.00 88.50 186 ALA A N 1
ATOM 1454 C CA . ALA A 1 186 ? 8.858 12.871 -2.023 1.00 88.50 186 ALA A CA 1
ATOM 1455 C C . ALA A 1 186 ? 7.704 12.800 -1.007 1.00 88.50 186 ALA A C 1
ATOM 1457 O O . ALA A 1 186 ? 7.953 12.668 0.184 1.00 88.50 186 ALA A O 1
ATOM 1458 N N . LEU A 1 187 ? 6.449 12.823 -1.473 1.00 87.88 187 LEU A N 1
ATOM 1459 C CA . LEU A 1 187 ? 5.286 12.647 -0.607 1.00 87.88 187 LEU A CA 1
ATOM 1460 C C . LEU A 1 187 ? 5.230 11.243 0.008 1.00 87.88 187 LEU A C 1
ATOM 1462 O O . LEU A 1 187 ? 4.990 11.133 1.199 1.00 87.88 187 LEU A O 1
ATOM 1466 N N . LEU A 1 188 ? 5.431 10.175 -0.770 1.00 89.94 188 LEU A N 1
ATOM 1467 C CA . LEU A 1 188 ? 5.363 8.794 -0.268 1.00 89.94 188 LEU A CA 1
ATOM 1468 C C . LEU A 1 188 ? 6.457 8.490 0.763 1.00 89.94 188 LEU A C 1
ATOM 1470 O O . LEU A 1 188 ? 6.236 7.671 1.655 1.00 89.94 188 LEU A O 1
ATOM 1474 N N . LEU A 1 189 ? 7.607 9.152 0.644 1.00 89.69 189 LEU A N 1
ATOM 1475 C CA . LEU A 1 189 ? 8.701 9.069 1.605 1.00 89.69 189 LEU A CA 1
ATOM 1476 C C . LEU A 1 189 ? 8.419 9.879 2.885 1.00 89.69 189 LEU A C 1
ATOM 1478 O O . LEU A 1 189 ? 9.035 9.615 3.903 1.00 89.69 189 LEU A O 1
ATOM 1482 N N . ASP A 1 190 ? 7.482 10.829 2.879 1.00 89.31 190 ASP A N 1
ATOM 1483 C CA . ASP A 1 190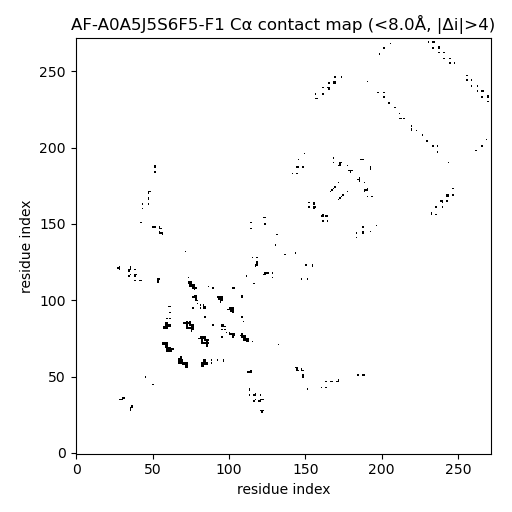 ? 7.223 11.722 4.016 1.00 89.31 190 ASP A CA 1
ATOM 1484 C C . ASP A 1 190 ? 6.487 11.012 5.167 1.00 89.31 190 ASP A C 1
ATOM 1486 O O . ASP A 1 190 ? 5.474 10.324 4.978 1.00 89.31 190 ASP A O 1
ATOM 1490 N N . GLU A 1 191 ? 6.938 11.239 6.403 1.00 88.81 191 GLU A N 1
ATOM 1491 C CA . GLU A 1 191 ? 6.344 10.652 7.604 1.00 88.81 191 GLU A CA 1
ATOM 1492 C C . GLU A 1 191 ? 4.866 11.029 7.809 1.00 88.81 191 GLU A C 1
ATOM 1494 O O . GLU A 1 191 ? 4.087 10.296 8.437 1.00 88.81 191 GLU A O 1
ATOM 1499 N N . LYS A 1 192 ? 4.444 12.165 7.247 1.00 88.38 192 LYS A N 1
ATOM 1500 C CA . LYS A 1 192 ? 3.060 12.632 7.250 1.00 88.38 192 LYS A CA 1
ATOM 1501 C C . LYS A 1 192 ? 2.122 11.607 6.631 1.00 88.38 192 LYS A C 1
ATOM 1503 O O . LYS A 1 192 ? 1.003 11.461 7.122 1.00 88.38 192 LYS A O 1
ATOM 1508 N N . VAL A 1 193 ? 2.556 10.876 5.603 1.00 91.12 193 VAL A N 1
ATOM 1509 C CA . VAL A 1 193 ? 1.726 9.854 4.955 1.00 91.12 193 VAL A CA 1
ATOM 1510 C C . VAL A 1 193 ? 1.337 8.773 5.960 1.00 91.12 193 VAL A C 1
ATOM 1512 O O . VAL A 1 193 ? 0.151 8.453 6.074 1.00 91.12 193 VAL A O 1
ATOM 1515 N N . VAL A 1 194 ? 2.288 8.289 6.763 1.00 93.62 194 VAL A N 1
ATOM 1516 C CA . VAL A 1 194 ? 2.019 7.300 7.819 1.00 93.62 194 VAL A CA 1
ATOM 1517 C C . VAL A 1 194 ? 1.143 7.901 8.922 1.00 93.62 194 VAL A C 1
ATOM 1519 O O . VAL A 1 194 ? 0.155 7.286 9.325 1.00 93.62 194 VAL A O 1
ATOM 1522 N N . LYS A 1 195 ? 1.429 9.130 9.374 1.00 91.12 195 LYS A N 1
ATOM 1523 C CA . LYS A 1 195 ? 0.621 9.824 10.396 1.00 91.12 195 LYS A CA 1
ATOM 1524 C C . LYS A 1 195 ? -0.843 9.982 9.967 1.00 91.12 195 LYS A C 1
ATOM 1526 O O . LYS A 1 195 ? -1.755 9.724 10.758 1.00 91.12 195 LYS A O 1
ATOM 1531 N N . ASP A 1 196 ? -1.079 10.388 8.726 1.00 91.25 196 ASP A N 1
ATOM 1532 C CA . ASP A 1 196 ? -2.422 10.574 8.177 1.00 91.25 196 ASP A CA 1
ATOM 1533 C C . ASP A 1 196 ? -3.145 9.228 7.992 1.00 91.25 196 ASP A C 1
ATOM 1535 O O . ASP A 1 196 ? -4.344 9.131 8.282 1.00 91.25 196 ASP A O 1
ATOM 1539 N N . TRP A 1 197 ? -2.421 8.158 7.640 1.00 94.81 197 TRP A N 1
ATOM 1540 C CA . TRP A 1 197 ? -2.969 6.800 7.635 1.00 94.81 197 TRP A CA 1
ATOM 1541 C C . TRP A 1 197 ? -3.408 6.350 9.031 1.00 94.81 197 TRP A C 1
ATOM 1543 O O . TRP A 1 197 ? -4.546 5.901 9.185 1.00 94.81 197 TRP A O 1
ATOM 1553 N N . VAL A 1 198 ? -2.564 6.519 10.060 1.00 94.50 198 VAL A N 1
ATOM 1554 C CA . VAL A 1 198 ? -2.912 6.149 11.445 1.00 94.50 198 VAL A CA 1
ATOM 1555 C C . VAL A 1 198 ? -4.155 6.914 11.901 1.00 94.50 198 VAL A C 1
ATOM 1557 O O . VAL A 1 198 ? -5.099 6.303 12.406 1.00 94.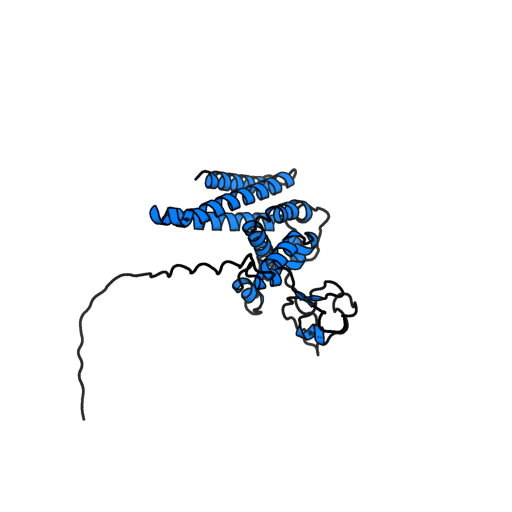50 198 VAL A O 1
ATOM 1560 N N . LYS A 1 199 ? -4.218 8.233 11.656 1.00 89.81 199 LYS A N 1
ATOM 1561 C CA . LYS A 1 199 ? -5.405 9.060 11.951 1.00 89.81 199 LYS A CA 1
ATOM 1562 C C . LYS A 1 199 ? -6.657 8.521 11.254 1.00 89.81 199 LYS A C 1
ATOM 1564 O O . LYS A 1 199 ? -7.708 8.388 11.887 1.00 89.81 199 LYS A O 1
ATOM 1569 N N . ARG A 1 200 ? -6.555 8.191 9.960 1.00 92.94 200 ARG A N 1
ATOM 1570 C CA . ARG A 1 200 ? -7.654 7.617 9.167 1.00 92.94 200 ARG A CA 1
ATOM 1571 C C . ARG A 1 200 ? -8.118 6.283 9.747 1.00 92.94 200 ARG A C 1
ATOM 1573 O O . ARG A 1 200 ? -9.317 6.094 9.956 1.00 92.94 200 ARG A O 1
ATOM 1580 N N . LYS A 1 201 ? -7.190 5.358 10.007 1.00 92.75 201 LYS A N 1
ATOM 1581 C CA . LYS A 1 201 ? -7.509 4.010 10.490 1.00 92.75 201 LYS A CA 1
ATOM 1582 C C . LYS A 1 201 ? -8.105 4.053 11.891 1.00 92.75 201 LYS A C 1
ATOM 1584 O O . LYS A 1 201 ? -9.128 3.413 12.117 1.00 92.75 201 LYS A O 1
ATOM 1589 N N . PHE A 1 202 ? -7.550 4.872 12.783 1.00 91.06 202 PHE A N 1
ATOM 1590 C CA . PHE A 1 202 ? -8.101 5.098 14.117 1.00 91.06 202 PHE A CA 1
ATOM 1591 C C . PHE A 1 202 ? -9.535 5.634 14.054 1.00 91.06 202 PHE A C 1
ATOM 1593 O O . PHE A 1 202 ? -10.431 5.048 14.653 1.00 91.06 202 PHE A O 1
ATOM 1600 N N . LYS A 1 203 ? -9.797 6.676 13.251 1.00 89.94 203 LYS A N 1
ATOM 1601 C CA . LYS A 1 203 ? -11.153 7.222 13.070 1.00 89.94 203 LYS A CA 1
ATOM 1602 C C . LYS A 1 203 ? -12.148 6.162 12.584 1.00 89.94 203 LYS A C 1
ATOM 1604 O O . LYS A 1 203 ? -13.283 6.120 13.064 1.00 89.94 203 LYS A O 1
ATOM 1609 N N . ASN A 1 204 ? -11.731 5.308 11.649 1.00 89.06 204 ASN A N 1
ATOM 1610 C CA . ASN A 1 204 ? -12.564 4.215 11.151 1.00 89.06 204 ASN A CA 1
ATOM 1611 C C . ASN A 1 204 ? -12.857 3.192 12.256 1.00 89.06 204 ASN A C 1
ATOM 1613 O O . ASN A 1 204 ? -14.018 2.860 12.463 1.00 89.06 204 ASN A O 1
ATOM 1617 N N . ILE A 1 205 ? -11.839 2.753 13.006 1.00 90.94 205 ILE A N 1
ATOM 1618 C CA . ILE A 1 205 ? -12.010 1.830 14.140 1.00 90.94 205 ILE A CA 1
ATOM 1619 C C . ILE A 1 205 ? -12.974 2.422 15.172 1.00 90.94 205 ILE A C 1
AT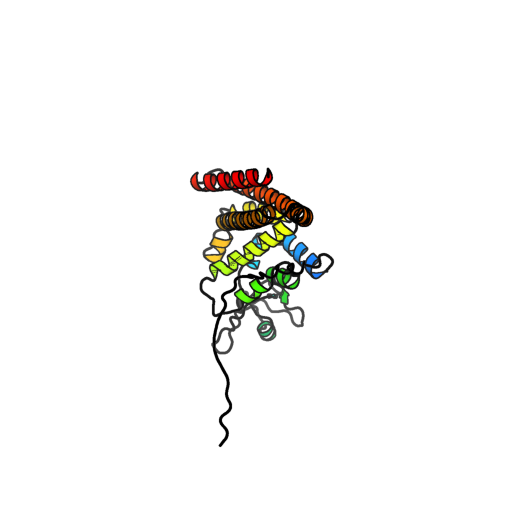OM 1621 O O . ILE A 1 205 ? -13.930 1.757 15.553 1.00 90.94 205 ILE A O 1
ATOM 1625 N N . THR A 1 206 ? -12.794 3.683 15.567 1.00 89.31 206 THR A N 1
ATOM 1626 C CA . THR A 1 206 ? -13.685 4.360 16.521 1.00 89.31 206 THR A CA 1
ATOM 1627 C C . THR A 1 206 ? -15.125 4.423 16.015 1.00 89.31 206 THR A C 1
ATOM 1629 O O . THR A 1 206 ? -16.054 4.206 16.786 1.00 89.31 206 THR A O 1
ATOM 1632 N N . THR A 1 207 ? -15.327 4.671 14.718 1.00 88.50 207 THR A N 1
ATOM 1633 C CA . THR A 1 207 ? -16.668 4.697 14.111 1.00 88.50 207 THR A CA 1
ATOM 1634 C C . THR A 1 207 ? -17.341 3.322 14.164 1.00 88.50 207 THR A C 1
ATOM 1636 O O . THR A 1 207 ? -18.532 3.231 14.457 1.00 88.50 207 THR A O 1
ATOM 1639 N N . GLU A 1 208 ? -16.595 2.247 13.907 1.00 89.12 208 GLU A N 1
ATOM 1640 C CA . GLU A 1 208 ? -17.109 0.873 13.983 1.00 89.12 208 GLU A CA 1
ATOM 1641 C C . GLU A 1 208 ? -17.366 0.444 15.439 1.00 89.12 208 GLU A C 1
ATOM 1643 O O . GLU A 1 208 ? -18.415 -0.120 15.744 1.00 89.12 208 GLU A O 1
ATOM 1648 N N . LEU A 1 209 ? -16.469 0.785 16.372 1.00 88.19 209 LEU A N 1
ATOM 1649 C CA . LEU A 1 209 ? -16.658 0.537 17.806 1.00 88.19 209 LEU A CA 1
ATOM 1650 C C . LEU A 1 209 ? -17.901 1.249 18.351 1.00 88.19 209 LEU A C 1
ATOM 1652 O O . LEU A 1 209 ? -18.683 0.643 19.081 1.00 88.19 209 LEU A O 1
ATOM 1656 N N . GLN A 1 210 ? -18.129 2.505 17.954 1.00 87.25 210 GLN A N 1
ATOM 1657 C CA . GLN A 1 210 ? -19.348 3.238 18.305 1.00 87.25 210 GLN A CA 1
ATOM 1658 C C . GLN A 1 210 ? -20.600 2.513 17.808 1.00 87.25 210 GLN A C 1
ATOM 1660 O O . GLN A 1 210 ? -21.561 2.379 18.559 1.00 87.25 210 GLN A O 1
ATOM 1665 N N . GLN A 1 211 ? -20.593 2.000 16.573 1.00 87.94 211 GLN A N 1
ATOM 1666 C CA . GLN A 1 211 ? -21.723 1.229 16.048 1.00 87.94 211 GLN A CA 1
ATOM 1667 C C . GLN A 1 211 ? -21.988 -0.032 16.875 1.00 87.94 211 GLN A C 1
ATOM 1669 O O . GLN A 1 211 ? -23.146 -0.302 17.181 1.00 87.94 211 GLN A O 1
ATOM 1674 N N . ILE A 1 212 ? -20.940 -0.760 17.280 1.00 86.12 212 ILE A N 1
ATOM 1675 C CA . ILE A 1 212 ? -21.068 -1.955 18.128 1.00 86.12 212 ILE A CA 1
ATOM 1676 C C . ILE A 1 212 ? -21.634 -1.593 19.505 1.00 86.12 212 ILE A C 1
ATOM 1678 O O . ILE A 1 212 ? -22.490 -2.308 20.017 1.00 86.12 212 ILE A O 1
ATOM 1682 N N . TYR A 1 213 ? -21.202 -0.475 20.090 1.00 82.44 213 TYR A N 1
ATOM 1683 C CA . TYR A 1 213 ? -21.679 -0.022 21.398 1.00 82.44 213 TYR A CA 1
ATOM 1684 C C . TYR A 1 213 ? -23.187 0.277 21.422 1.00 82.44 213 TYR A C 1
ATOM 1686 O O . TYR A 1 213 ? -23.840 0.095 22.446 1.00 82.44 213 TYR A O 1
ATOM 1694 N N . TYR A 1 214 ? -23.764 0.699 20.292 1.00 85.94 214 TYR A N 1
ATOM 1695 C CA . TYR A 1 214 ? -25.206 0.935 20.168 1.00 85.94 214 TYR A CA 1
ATOM 1696 C C . TYR A 1 214 ? -26.033 -0.335 19.889 1.00 85.94 214 TYR A C 1
ATOM 1698 O O . TYR A 1 214 ? -27.257 -0.243 19.762 1.00 85.94 214 TYR A O 1
ATOM 1706 N N . LEU A 1 215 ? -25.405 -1.511 19.787 1.00 85.75 215 LEU A N 1
ATOM 1707 C CA . LEU A 1 215 ? -26.107 -2.785 19.615 1.00 85.75 215 LEU A CA 1
ATOM 1708 C C . LEU A 1 215 ? -26.700 -3.292 20.936 1.00 85.75 215 LEU A C 1
ATOM 1710 O O . LEU A 1 215 ? -26.305 -2.895 22.031 1.00 85.75 215 LEU A O 1
ATOM 1714 N N . LYS A 1 216 ? -27.657 -4.223 20.848 1.00 83.38 216 LYS A N 1
ATOM 1715 C CA . LYS A 1 216 ? -28.159 -4.923 22.042 1.00 83.38 216 LYS A CA 1
ATOM 1716 C C . LYS A 1 216 ? -27.093 -5.885 22.575 1.00 83.38 216 LYS A C 1
ATOM 1718 O O . LYS A 1 216 ? -26.318 -6.436 21.800 1.00 83.38 216 LYS A O 1
ATOM 1723 N N . VAL A 1 217 ? -27.121 -6.188 23.876 1.00 78.56 217 VAL A N 1
ATOM 1724 C CA . VAL A 1 217 ? -26.136 -7.073 24.544 1.00 78.56 217 VAL A CA 1
ATOM 1725 C C . VAL A 1 217 ? -25.907 -8.395 23.787 1.00 78.56 217 VAL A C 1
ATOM 1727 O O . VAL A 1 217 ? -24.768 -8.752 23.504 1.00 78.56 217 VAL A O 1
ATOM 1730 N N . GLY A 1 218 ? -26.972 -9.076 23.347 1.00 75.88 218 GLY A N 1
ATOM 1731 C CA . GLY A 1 218 ? -26.849 -10.335 22.591 1.00 75.88 218 GLY A CA 1
ATOM 1732 C C . GLY A 1 218 ? -26.296 -10.200 21.159 1.00 75.88 218 GLY A C 1
ATOM 1733 O O . GLY A 1 218 ? -25.928 -11.193 20.537 1.00 75.88 218 GLY A O 1
ATOM 1734 N N . GLU A 1 219 ? -26.242 -8.990 20.603 1.00 79.88 219 GLU A N 1
ATOM 1735 C CA . GLU A 1 219 ? -25.592 -8.680 19.318 1.00 79.88 219 GLU A CA 1
ATOM 1736 C C . GLU A 1 219 ? -24.133 -8.243 19.526 1.00 79.88 219 GLU A C 1
ATOM 1738 O O . GLU A 1 219 ? -23.269 -8.539 18.695 1.00 79.88 219 GLU A O 1
ATOM 1743 N N . MET A 1 220 ? -23.835 -7.619 20.670 1.00 79.69 220 MET A N 1
ATOM 1744 C CA . MET A 1 220 ? -22.466 -7.326 21.099 1.00 79.69 220 MET A CA 1
ATOM 1745 C C . MET A 1 220 ? -21.672 -8.612 21.349 1.00 79.69 220 MET A C 1
ATOM 1747 O O . MET A 1 220 ? -20.536 -8.713 20.893 1.00 79.69 220 MET A O 1
ATOM 1751 N N . GLU A 1 221 ? -22.277 -9.631 21.973 1.00 79.25 221 GLU A N 1
ATOM 1752 C CA . GLU A 1 221 ? -21.646 -10.950 22.161 1.00 79.25 221 GLU A CA 1
ATOM 1753 C C . GLU A 1 221 ? -21.223 -11.582 20.826 1.00 79.25 221 GLU A C 1
ATOM 1755 O O . GLU A 1 221 ? -20.122 -12.116 20.698 1.00 79.25 221 GLU A O 1
ATOM 1760 N N . LYS A 1 222 ? -22.051 -11.442 19.783 1.00 84.81 222 LYS A N 1
ATOM 1761 C CA . LYS A 1 222 ? -21.727 -11.918 18.425 1.00 84.81 222 LYS A CA 1
ATOM 1762 C C . LYS A 1 222 ? -20.603 -11.115 17.764 1.00 84.81 222 LYS A C 1
ATOM 1764 O O . LYS A 1 222 ? -19.975 -11.599 16.827 1.00 84.81 222 LYS A O 1
ATOM 1769 N N . SER A 1 223 ? -20.338 -9.908 18.260 1.00 85.50 223 SER A N 1
ATOM 1770 C CA . SER A 1 223 ? -19.290 -9.005 17.779 1.00 85.50 223 SER A CA 1
ATOM 1771 C C . SER A 1 223 ? -17.979 -9.139 18.564 1.00 85.50 223 SER A C 1
ATOM 1773 O O . SER A 1 223 ? -17.026 -8.413 18.287 1.00 85.50 223 SER A O 1
ATOM 1775 N N . LEU A 1 224 ? -17.879 -10.083 19.510 1.00 86.44 224 LEU A N 1
ATOM 1776 C CA . LEU A 1 224 ? -16.702 -10.247 20.367 1.00 86.44 224 LEU A CA 1
ATOM 1777 C C . LEU A 1 224 ? -15.406 -10.476 19.571 1.00 86.44 224 LEU A C 1
ATOM 1779 O O . LEU A 1 224 ? -14.373 -9.895 19.899 1.00 86.44 224 LEU A O 1
ATOM 1783 N N . CYS A 1 225 ? -15.441 -11.275 18.499 1.00 86.88 225 CYS A N 1
ATOM 1784 C CA . CYS A 1 225 ? -14.276 -11.480 17.629 1.00 86.88 225 CYS A CA 1
ATOM 1785 C C . CYS A 1 225 ? -13.817 -10.176 16.958 1.00 86.88 225 CYS A C 1
ATOM 1787 O O . CYS A 1 225 ? -12.621 -9.948 16.789 1.00 86.88 225 CYS A O 1
ATOM 1789 N N . LEU A 1 226 ? -14.764 -9.308 16.596 1.00 87.44 226 LEU A N 1
ATOM 1790 C CA . LEU A 1 226 ? -14.478 -8.019 15.976 1.00 87.44 226 LEU A CA 1
ATOM 1791 C C . LEU A 1 226 ? -13.887 -7.029 16.992 1.00 87.44 226 LEU A C 1
ATOM 1793 O O . LEU A 1 226 ? -12.934 -6.326 16.670 1.00 87.44 226 LEU A O 1
ATOM 1797 N N . LEU A 1 227 ? -14.377 -7.037 18.234 1.00 88.81 227 LEU A N 1
ATOM 1798 C CA . LEU A 1 227 ? -13.798 -6.255 19.332 1.00 88.81 227 LEU A CA 1
ATOM 1799 C C . LEU A 1 227 ? -12.348 -6.667 19.625 1.00 88.81 227 LEU A C 1
ATOM 1801 O O . LEU A 1 227 ? -11.472 -5.809 19.702 1.00 88.81 227 LEU A O 1
ATOM 1805 N N . HIS A 1 228 ? -12.062 -7.972 19.700 1.00 89.19 228 HIS A N 1
ATOM 1806 C CA . HIS A 1 228 ? -10.688 -8.467 19.859 1.00 89.19 228 HIS A CA 1
ATOM 1807 C C . HIS A 1 228 ? -9.784 -8.034 18.700 1.00 89.19 228 HIS A C 1
ATOM 1809 O O . HIS A 1 228 ? -8.656 -7.595 18.922 1.00 89.19 228 HIS A O 1
ATOM 1815 N N . LYS A 1 229 ? -10.295 -8.107 17.466 1.00 91.25 229 LYS A N 1
ATOM 1816 C CA . LYS A 1 229 ? -9.596 -7.638 16.266 1.00 91.25 229 LYS A CA 1
ATOM 1817 C C . LYS A 1 229 ? -9.250 -6.147 16.366 1.00 91.25 229 LYS A C 1
ATOM 1819 O O . LYS A 1 229 ? -8.109 -5.769 16.118 1.00 91.25 229 LYS A O 1
ATOM 1824 N N . TYR A 1 230 ? -10.195 -5.304 16.785 1.00 91.81 230 TYR A N 1
ATOM 1825 C CA . TYR A 1 230 ? -9.936 -3.874 16.972 1.00 91.81 230 TYR A CA 1
ATOM 1826 C C . TYR A 1 230 ? -8.974 -3.577 18.120 1.00 91.81 230 TYR A C 1
ATOM 1828 O O . TYR A 1 230 ? -8.129 -2.701 17.967 1.00 91.81 230 TYR A O 1
ATOM 1836 N N . SER A 1 231 ? -9.034 -4.325 19.223 1.00 91.38 231 SER A N 1
ATOM 1837 C CA . SER A 1 231 ? -8.045 -4.223 20.304 1.00 91.38 231 SER A CA 1
ATOM 1838 C C . SER A 1 231 ? -6.623 -4.490 19.795 1.00 91.38 231 SER A C 1
ATOM 1840 O O . SER A 1 231 ? -5.715 -3.696 20.056 1.00 91.38 231 SER A O 1
ATOM 1842 N N . ALA A 1 232 ? -6.435 -5.550 18.999 1.00 92.44 232 ALA A N 1
ATOM 1843 C CA . ALA A 1 232 ? -5.144 -5.854 18.383 1.00 92.44 232 ALA A CA 1
ATOM 1844 C C . ALA A 1 232 ? -4.678 -4.717 17.458 1.00 92.44 232 ALA A C 1
ATOM 1846 O O . ALA A 1 232 ? -3.537 -4.274 17.554 1.00 92.44 232 ALA A O 1
ATOM 1847 N N . TYR A 1 233 ? -5.577 -4.173 16.632 1.00 94.19 233 TYR A N 1
ATOM 1848 C CA . TYR A 1 233 ? -5.252 -3.046 15.754 1.00 94.19 233 TYR A CA 1
ATOM 1849 C C . TYR A 1 233 ? -4.866 -1.792 16.523 1.00 94.19 233 TYR A C 1
ATOM 1851 O O . TYR A 1 233 ? -3.877 -1.157 16.177 1.00 94.19 233 TYR A O 1
ATOM 1859 N N . LEU A 1 234 ? -5.593 -1.445 17.584 1.00 93.44 234 LEU A N 1
ATOM 1860 C CA . LEU A 1 234 ? -5.255 -0.303 18.431 1.00 93.44 234 LEU A CA 1
ATOM 1861 C C . LEU A 1 234 ? -3.884 -0.478 19.094 1.00 93.44 234 LEU A C 1
ATOM 1863 O O . LEU A 1 234 ? -3.120 0.482 19.159 1.00 93.44 234 LEU A O 1
ATOM 1867 N N . ALA A 1 235 ? -3.539 -1.693 19.533 1.00 93.00 235 ALA A N 1
ATOM 1868 C CA . ALA A 1 235 ? -2.208 -1.985 20.060 1.00 93.00 235 ALA A CA 1
ATOM 1869 C C . ALA A 1 235 ? -1.117 -1.786 18.994 1.00 93.00 235 ALA A C 1
ATOM 1871 O O . ALA A 1 235 ? -0.133 -1.100 19.254 1.00 93.00 235 ALA A O 1
ATOM 1872 N N . SER A 1 236 ? -1.322 -2.304 17.782 1.00 93.81 236 SER A N 1
ATOM 1873 C CA . SER A 1 236 ? -0.402 -2.111 16.657 1.00 93.81 236 SER A CA 1
ATOM 1874 C C . SER A 1 236 ? -0.246 -0.639 16.258 1.00 93.81 236 SER A C 1
ATOM 1876 O O . SER A 1 236 ? 0.874 -0.184 16.043 1.00 93.81 236 SER A O 1
ATOM 1878 N N . LEU A 1 237 ? -1.342 0.129 16.201 1.00 93.94 237 LEU A N 1
ATOM 1879 C CA . LEU A 1 237 ? -1.289 1.569 15.928 1.00 93.94 237 LEU A CA 1
ATOM 1880 C C . LEU A 1 237 ? -0.528 2.327 17.026 1.00 93.94 237 LEU A C 1
ATOM 1882 O O . LEU A 1 237 ? 0.222 3.243 16.705 1.00 93.94 237 LEU A O 1
ATOM 1886 N N . SER A 1 238 ? -0.674 1.930 18.297 1.00 91.12 238 SER A N 1
ATOM 1887 C CA . SER A 1 238 ? 0.116 2.489 19.406 1.00 91.12 238 SER A CA 1
ATOM 1888 C C . SER A 1 238 ? 1.611 2.267 19.188 1.00 91.12 238 SER A C 1
ATOM 1890 O O . SER A 1 238 ? 2.378 3.218 19.280 1.00 91.12 238 SER A O 1
ATOM 1892 N N . SER A 1 239 ? 2.023 1.050 18.819 1.00 92.81 239 SER A N 1
ATOM 1893 C CA . SER A 1 239 ? 3.433 0.747 18.542 1.00 92.81 239 SER A CA 1
ATOM 1894 C C . SER A 1 239 ? 3.995 1.572 17.380 1.00 92.81 239 SER A C 1
ATOM 1896 O O . SER A 1 239 ? 5.116 2.061 17.464 1.00 92.81 239 SER A O 1
ATOM 1898 N N . ILE A 1 240 ? 3.218 1.783 16.313 1.00 93.38 240 ILE A N 1
ATOM 1899 C CA . ILE A 1 240 ? 3.632 2.637 15.186 1.00 93.38 240 ILE A CA 1
ATOM 1900 C C . ILE A 1 240 ? 3.796 4.097 15.631 1.00 93.38 240 ILE A C 1
ATOM 1902 O O . ILE A 1 240 ? 4.737 4.767 15.208 1.00 93.38 240 ILE A O 1
ATOM 1906 N N . LEU A 1 241 ? 2.903 4.601 16.490 1.00 89.88 241 LEU A N 1
ATOM 1907 C CA . LEU A 1 241 ? 3.011 5.959 17.026 1.00 89.88 241 LEU A CA 1
ATOM 1908 C C . LEU A 1 241 ? 4.212 6.131 17.948 1.00 89.88 241 LEU A C 1
ATOM 1910 O O . LEU A 1 241 ? 4.890 7.143 17.840 1.00 89.88 241 LEU A O 1
ATOM 1914 N N . GLU A 1 242 ? 4.509 5.145 18.793 1.00 89.19 242 GLU A N 1
ATOM 1915 C CA . GLU A 1 242 ? 5.716 5.148 19.627 1.00 89.19 242 GLU A CA 1
ATOM 1916 C C . GLU A 1 242 ? 6.985 5.220 18.765 1.00 89.19 242 GLU A C 1
ATOM 1918 O O . GLU A 1 242 ? 7.896 5.991 19.070 1.00 89.19 242 GLU A O 1
ATOM 1923 N N . VAL A 1 243 ? 7.029 4.469 17.656 1.00 90.75 243 VAL A N 1
ATOM 1924 C CA . VAL A 1 243 ? 8.131 4.541 16.686 1.00 90.75 243 VAL A CA 1
ATOM 1925 C C . VAL A 1 243 ? 8.211 5.940 16.082 1.00 90.75 243 VAL A C 1
ATOM 1927 O O . VAL A 1 243 ? 9.264 6.565 16.192 1.00 90.75 243 VAL A O 1
ATOM 1930 N N . LEU A 1 244 ? 7.105 6.469 15.544 1.00 86.94 244 LEU A N 1
ATOM 1931 C CA . LEU A 1 244 ? 7.043 7.831 15.002 1.00 86.94 244 LEU A CA 1
ATOM 1932 C C . LEU A 1 244 ? 7.561 8.859 16.020 1.00 86.94 244 LEU A C 1
ATOM 1934 O O . LEU A 1 244 ? 8.495 9.592 15.716 1.00 86.94 244 LEU A O 1
ATOM 1938 N N . GL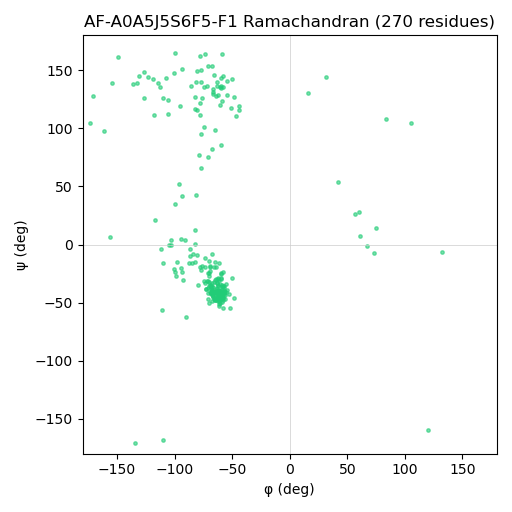U A 1 245 ? 7.019 8.883 17.239 1.00 84.38 245 GLU A N 1
ATOM 1939 C CA . GLU A 1 245 ? 7.428 9.785 18.327 1.00 84.38 245 GLU A CA 1
ATOM 1940 C C . GLU A 1 245 ? 8.918 9.666 18.660 1.00 84.38 245 GLU A C 1
ATOM 1942 O O . GLU A 1 245 ? 9.603 10.680 18.819 1.00 84.38 245 GLU A O 1
ATOM 1947 N N . SER A 1 246 ? 9.440 8.438 18.729 1.00 82.00 246 SER A N 1
ATOM 1948 C CA . SER A 1 246 ? 10.853 8.188 19.016 1.00 82.00 246 SER A CA 1
ATOM 1949 C C . SER A 1 246 ? 11.784 8.722 17.924 1.00 82.00 246 SER A C 1
ATOM 1951 O O . SER A 1 246 ? 12.900 9.153 18.233 1.00 82.00 246 SER A O 1
ATOM 1953 N N . SER A 1 247 ? 11.306 8.746 16.679 1.00 73.19 247 SER A N 1
ATOM 1954 C CA . SER A 1 247 ? 12.028 9.259 15.521 1.00 73.19 247 SER A CA 1
ATOM 1955 C C . SER A 1 247 ? 12.045 10.791 15.450 1.00 73.19 247 SER A C 1
ATOM 1957 O O . SER A 1 247 ? 12.958 11.367 14.868 1.00 73.19 247 SER A O 1
ATOM 1959 N N . PHE A 1 248 ? 11.106 11.484 16.106 1.00 66.69 248 PHE A N 1
ATOM 1960 C CA . PHE A 1 248 ? 11.023 12.954 16.113 1.00 66.69 248 PHE A CA 1
ATOM 1961 C C . PHE A 1 248 ? 11.952 13.654 17.119 1.00 66.69 248 PHE A C 1
ATOM 1963 O O . PHE A 1 248 ? 11.787 14.857 17.347 1.00 66.69 248 PHE A O 1
ATOM 1970 N N . LYS A 1 249 ? 12.931 12.965 17.728 1.00 56.25 249 LYS A N 1
ATOM 1971 C CA . LYS A 1 249 ? 13.889 13.565 18.681 1.00 56.25 249 LYS A CA 1
ATOM 1972 C C . LYS A 1 249 ? 14.704 14.699 18.025 1.00 56.25 249 LYS A C 1
ATOM 1974 O O . LYS A 1 249 ? 15.809 14.482 17.549 1.00 56.25 249 LYS A O 1
ATOM 1979 N N . GLY A 1 250 ? 14.149 15.916 18.021 1.00 55.31 250 GLY A N 1
ATOM 1980 C CA . GLY A 1 250 ? 14.745 17.131 17.447 1.00 55.31 250 GLY A CA 1
ATOM 1981 C C . GLY A 1 250 ? 13.837 17.979 16.535 1.00 55.31 250 GLY A C 1
ATOM 1982 O O . GLY A 1 250 ? 14.249 19.072 16.154 1.00 55.31 250 GLY A O 1
ATOM 1983 N N . ARG A 1 251 ? 12.617 17.534 16.189 1.00 56.97 251 ARG A N 1
ATOM 1984 C CA . ARG A 1 251 ? 11.688 18.238 15.267 1.00 56.97 251 ARG A CA 1
ATOM 1985 C C . ARG A 1 251 ? 10.581 19.034 16.010 1.00 56.97 251 ARG A C 1
ATOM 1987 O O . ARG A 1 251 ? 10.413 18.861 17.217 1.00 56.97 251 ARG A O 1
ATOM 1994 N N . PRO A 1 252 ? 9.852 19.962 15.345 1.00 58.91 252 PRO A N 1
ATOM 1995 C CA . PRO A 1 252 ? 9.012 20.971 16.010 1.00 58.91 252 PRO A CA 1
ATOM 1996 C C . PRO A 1 252 ? 7.916 20.398 16.929 1.00 58.91 252 PRO A C 1
ATOM 1998 O O . PRO A 1 252 ? 7.142 19.531 16.524 1.00 58.91 252 PRO A O 1
ATOM 2001 N N . LEU A 1 253 ? 7.767 20.978 18.131 1.00 58.00 253 LEU A N 1
ATOM 2002 C CA . LEU A 1 253 ? 6.817 20.562 19.184 1.00 58.00 253 LEU A CA 1
ATOM 2003 C C . LEU A 1 253 ? 5.358 20.369 18.723 1.00 58.00 253 LEU A C 1
ATOM 2005 O O . LEU A 1 253 ? 4.636 19.565 19.308 1.00 58.00 253 LEU A O 1
ATOM 2009 N N . ALA A 1 254 ? 4.908 21.091 17.694 1.00 59.72 254 ALA A N 1
ATOM 2010 C CA . ALA A 1 254 ? 3.533 20.994 17.201 1.00 59.72 254 ALA A CA 1
ATOM 2011 C C . ALA A 1 254 ? 3.218 19.619 16.580 1.00 59.72 254 ALA A C 1
ATOM 2013 O O . ALA A 1 254 ? 2.120 19.097 16.766 1.00 59.72 254 ALA A O 1
ATOM 2014 N N . GLN A 1 255 ? 4.179 18.997 15.883 1.00 60.78 255 GLN A N 1
ATOM 2015 C CA . GLN A 1 255 ? 3.993 17.656 15.314 1.00 60.78 255 GLN A CA 1
ATOM 2016 C C . GLN A 1 255 ? 3.940 16.579 16.404 1.00 60.78 255 GLN A C 1
ATOM 2018 O O . GLN A 1 255 ? 3.151 15.642 16.277 1.00 60.78 255 GLN A O 1
ATOM 2023 N N . LEU A 1 256 ? 4.723 16.758 17.472 1.00 65.81 256 LEU A N 1
ATOM 2024 C CA . LEU A 1 256 ? 4.761 15.885 18.646 1.00 65.81 256 LEU A CA 1
ATOM 2025 C C . LEU A 1 256 ? 3.448 15.950 19.446 1.00 65.81 256 LEU A C 1
ATOM 2027 O O . LEU A 1 256 ? 2.916 14.922 19.848 1.00 65.81 256 LEU A O 1
ATOM 2031 N N . HIS A 1 257 ? 2.884 17.150 19.626 1.00 72.38 257 HIS A N 1
ATOM 2032 C CA . HIS A 1 257 ? 1.623 17.331 20.353 1.00 72.38 257 HIS A CA 1
ATOM 2033 C C . HIS A 1 257 ? 0.448 16.597 19.687 1.00 72.38 257 HIS A C 1
ATOM 2035 O O . HIS A 1 257 ? -0.334 15.931 20.363 1.00 72.38 257 HIS A O 1
ATOM 2041 N N . ASP A 1 258 ? 0.364 16.659 18.355 1.00 75.81 258 ASP A N 1
ATOM 2042 C CA . ASP A 1 258 ? -0.613 15.901 17.566 1.00 75.81 258 ASP A CA 1
ATOM 2043 C C . ASP A 1 258 ? -0.501 14.381 17.775 1.00 75.81 258 ASP A C 1
ATOM 2045 O O . ASP A 1 258 ? -1.520 13.686 17.796 1.00 75.81 258 ASP A O 1
ATOM 2049 N N . LEU A 1 259 ? 0.729 13.859 17.853 1.00 74.56 259 LEU A N 1
ATOM 2050 C CA . LEU A 1 259 ? 0.989 12.429 18.037 1.00 74.56 259 LEU A CA 1
ATOM 2051 C C . LEU A 1 259 ? 0.618 11.995 19.452 1.00 74.56 259 LEU A C 1
ATOM 2053 O O . LEU A 1 259 ? -0.180 11.072 19.589 1.00 74.56 259 LEU A O 1
ATOM 2057 N N . HIS A 1 260 ? 1.047 12.748 20.469 1.00 79.50 260 HIS A N 1
ATOM 2058 C CA . HIS A 1 260 ? 0.676 12.497 21.862 1.00 79.50 260 HIS A CA 1
ATOM 2059 C C . HIS A 1 260 ? -0.847 12.495 22.051 1.00 79.50 260 HIS A C 1
ATOM 2061 O O . HIS A 1 260 ? -1.391 11.614 22.712 1.00 79.50 260 HIS A O 1
ATOM 2067 N N . HIS A 1 261 ? -1.567 13.440 21.435 1.00 80.25 261 HIS A N 1
ATOM 2068 C CA . HIS A 1 261 ? -3.030 13.465 21.499 1.00 80.25 261 HIS A CA 1
ATOM 2069 C C . HIS A 1 261 ? -3.656 12.217 20.850 1.00 80.25 261 HIS A C 1
ATOM 2071 O O . HIS A 1 261 ? -4.640 11.663 21.354 1.00 80.25 261 HIS A O 1
ATOM 2077 N N . LEU A 1 262 ? -3.108 11.757 19.721 1.00 79.44 262 LEU A N 1
ATOM 2078 C CA . LEU A 1 262 ? -3.575 10.547 19.044 1.00 79.44 262 LEU A CA 1
ATOM 2079 C C . LEU A 1 262 ? -3.268 9.283 19.862 1.00 79.44 262 LEU A C 1
ATOM 2081 O O . LEU A 1 262 ? -4.141 8.426 19.996 1.00 79.44 262 LEU A O 1
ATOM 2085 N N . GLN A 1 263 ? -2.081 9.203 20.463 1.00 81.62 263 GLN A N 1
ATOM 2086 C CA . GLN A 1 263 ? -1.664 8.125 21.357 1.00 81.62 263 GLN A CA 1
ATOM 2087 C C . GLN A 1 263 ? -2.555 8.068 22.604 1.00 81.62 263 GLN A C 1
ATOM 2089 O O . GLN A 1 263 ? -3.096 7.013 22.928 1.00 81.62 263 GLN A O 1
ATOM 2094 N N . GLU A 1 264 ? -2.814 9.205 23.254 1.00 79.38 264 GLU A N 1
ATOM 2095 C CA . GLU A 1 264 ? -3.724 9.290 24.400 1.00 79.38 264 GLU A CA 1
ATOM 2096 C C . GLU A 1 264 ? -5.150 8.858 24.018 1.00 79.38 264 GLU A C 1
ATOM 2098 O O . GLU A 1 264 ? -5.809 8.128 24.761 1.00 79.38 264 GLU A O 1
ATOM 2103 N N . SER A 1 265 ? -5.623 9.252 22.831 1.00 77.81 265 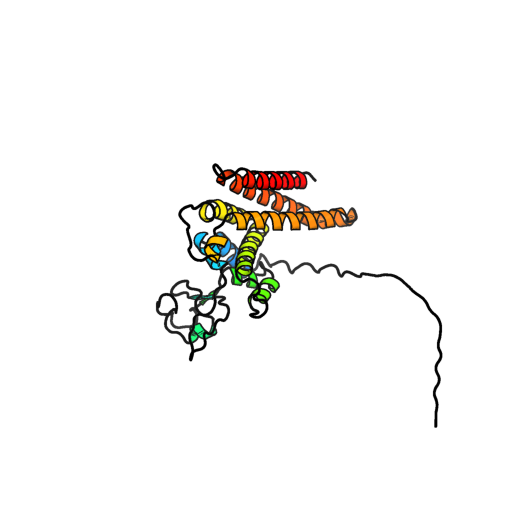SER A N 1
ATOM 2104 C CA . SER A 1 265 ? -6.935 8.842 22.314 1.00 77.81 265 SER A CA 1
ATOM 2105 C C . SER A 1 265 ? -7.018 7.328 22.081 1.00 77.81 265 SER A C 1
ATOM 2107 O O . SER A 1 265 ? -8.028 6.705 22.423 1.00 77.81 265 SER A O 1
ATOM 2109 N N . ILE A 1 266 ? -5.959 6.716 21.542 1.00 78.38 266 ILE A N 1
ATOM 2110 C CA . ILE A 1 266 ? -5.862 5.261 21.356 1.00 78.38 266 ILE A CA 1
ATOM 2111 C C . ILE A 1 266 ? -5.843 4.543 22.707 1.00 78.38 266 ILE A C 1
ATOM 2113 O O . ILE A 1 266 ? -6.604 3.594 22.899 1.00 78.38 266 ILE A O 1
ATOM 2117 N N . LEU A 1 267 ? -5.040 5.021 23.663 1.00 74.81 267 LEU A N 1
ATOM 2118 C CA . LEU A 1 267 ? -4.953 4.448 25.008 1.00 74.81 267 LEU A CA 1
ATOM 2119 C C . LEU A 1 267 ? -6.299 4.495 25.735 1.00 74.81 267 LEU A C 1
ATOM 2121 O O . LEU A 1 267 ? -6.714 3.488 26.304 1.00 74.81 267 LEU A O 1
ATOM 2125 N N . LYS A 1 268 ? -7.017 5.622 25.658 1.00 78.12 268 LYS A N 1
ATOM 2126 C CA . LYS A 1 268 ? -8.379 5.748 26.202 1.00 78.12 268 LYS A CA 1
ATOM 2127 C C . LYS A 1 268 ? -9.344 4.763 25.550 1.00 78.12 268 LYS A C 1
ATOM 2129 O O . LYS A 1 268 ? -10.129 4.135 26.245 1.00 78.12 268 LYS A O 1
ATOM 2134 N N . THR A 1 269 ? -9.262 4.594 24.231 1.00 72.94 269 THR A N 1
ATOM 2135 C CA . THR A 1 269 ? -10.141 3.670 23.494 1.00 72.94 269 THR A CA 1
ATOM 2136 C C . THR A 1 269 ? -9.864 2.208 23.853 1.00 72.94 269 THR A C 1
ATOM 2138 O O . THR A 1 269 ? -10.790 1.414 23.907 1.00 72.94 269 THR A O 1
ATOM 2141 N N . LYS A 1 270 ? -8.609 1.845 24.149 1.00 70.06 270 LYS A N 1
ATOM 2142 C CA . LYS A 1 270 ? -8.217 0.487 24.565 1.00 70.06 270 LYS A CA 1
ATOM 2143 C C . LYS A 1 270 ? -8.738 0.093 25.959 1.00 70.06 270 LYS A C 1
ATOM 2145 O O . LYS A 1 270 ? -8.795 -1.093 26.264 1.00 70.06 270 LYS A O 1
ATOM 2150 N N . GLN A 1 271 ? -9.045 1.067 26.817 1.00 63.91 271 GLN A N 1
ATOM 2151 C CA . GLN A 1 271 ? -9.515 0.841 28.193 1.00 63.91 271 GLN A CA 1
ATOM 2152 C C . GLN A 1 271 ? -11.030 0.588 28.299 1.00 63.91 271 GLN A C 1
ATOM 2154 O O . GLN A 1 271 ? -11.500 0.267 29.391 1.00 63.91 271 GLN A O 1
ATOM 2159 N N . VAL A 1 272 ? -11.775 0.755 27.201 1.00 51.53 272 VAL A N 1
ATOM 2160 C CA . VAL A 1 272 ? -13.233 0.556 27.099 1.00 51.53 272 VAL A CA 1
ATOM 2161 C C . VAL A 1 272 ? -13.527 -0.796 26.463 1.00 51.53 272 VAL A C 1
ATOM 2163 O O . VAL A 1 272 ? -14.450 -1.475 26.962 1.00 51.53 272 VAL A O 1
#

Foldseek 3Di:
DDDDDDDDDDDDDDDDDPPPPDPDPLPDFPCPDPLNVVLVVCLLPPDLVCLLVLLAWEFAQDDDPNDGPRFTFQWAFPQPRDSHHHPVVLVVDQARPPPRGGADPDDPGIDGRSLVSCCVSSLAPCVLVVVVRDPPPPPDSLVSSLVSSLSSCVSCLQVVVLVSLLCLCVPQQLPPVPDDPPPSSVVSSHPVSVVVSLVVVVVVLVVVVVVLVPDDPVVVVVCVVVVVSSLSSLVSSLVSLVSNLVSCVPPDPVVNVSSVVSNVVSVVVNVD